Protein AF-K1QM61-F1 (afdb_monomer_lite)

Structure (mmCIF, N/CA/C/O backbone):
data_AF-K1QM61-F1
#
_entry.id   AF-K1QM61-F1
#
loop_
_atom_site.group_PDB
_atom_site.id
_atom_site.type_symbol
_atom_site.label_atom_id
_atom_site.label_alt_id
_atom_site.label_comp_id
_atom_site.label_asym_id
_atom_site.label_entity_id
_atom_site.label_seq_id
_atom_site.pdbx_PDB_ins_code
_atom_site.Cartn_x
_atom_site.Cartn_y
_atom_site.Cartn_z
_atom_site.occupancy
_atom_site.B_iso_or_equiv
_atom_site.auth_seq_id
_atom_site.auth_comp_id
_atom_site.auth_asym_id
_atom_site.auth_atom_id
_atom_site.pdbx_PDB_model_num
ATOM 1 N N . MET A 1 1 ? -2.705 -80.334 -43.485 1.00 42.41 1 MET A N 1
ATOM 2 C CA . MET A 1 1 ? -1.365 -80.751 -43.022 1.00 42.41 1 MET A CA 1
ATOM 3 C C . MET A 1 1 ? -1.307 -80.498 -41.526 1.00 42.41 1 MET A C 1
ATOM 5 O O . MET A 1 1 ? -1.331 -79.344 -41.131 1.00 42.41 1 MET A O 1
ATOM 9 N N . ALA A 1 2 ? -1.349 -81.546 -40.704 1.00 46.25 2 ALA A N 1
ATOM 10 C CA . ALA A 1 2 ? -1.178 -81.408 -39.261 1.00 46.25 2 ALA A CA 1
ATOM 11 C C . ALA A 1 2 ? 0.316 -81.196 -38.979 1.00 46.25 2 ALA A C 1
ATOM 13 O O . ALA A 1 2 ? 1.131 -82.080 -39.248 1.00 46.25 2 ALA A O 1
ATOM 14 N N . THR A 1 3 ? 0.684 -80.005 -38.517 1.00 54.38 3 THR A N 1
ATOM 15 C CA . THR A 1 3 ? 2.038 -79.685 -38.069 1.00 54.38 3 THR A CA 1
ATOM 16 C C . THR A 1 3 ? 2.344 -80.527 -36.832 1.00 54.38 3 THR A C 1
ATOM 18 O O . THR A 1 3 ? 1.782 -80.312 -35.761 1.00 54.38 3 THR A O 1
ATOM 21 N N . LYS A 1 4 ? 3.202 -81.542 -37.000 1.00 63.19 4 LYS A N 1
ATOM 22 C CA . LYS A 1 4 ? 3.727 -82.360 -35.901 1.00 63.19 4 LYS A CA 1
ATOM 23 C C . LYS A 1 4 ? 4.451 -81.439 -34.916 1.00 63.19 4 LYS A C 1
ATOM 25 O O . LYS A 1 4 ? 5.484 -80.871 -35.261 1.00 63.19 4 LYS A O 1
ATOM 30 N N . VAL A 1 5 ? 3.896 -81.290 -33.715 1.00 65.19 5 VAL A N 1
ATOM 31 C CA . VAL A 1 5 ? 4.574 -80.656 -32.577 1.00 65.19 5 VAL A CA 1
ATOM 32 C C . VAL A 1 5 ? 5.863 -81.431 -32.307 1.00 65.19 5 VAL A C 1
ATOM 34 O O . VAL A 1 5 ? 5.868 -82.664 -32.362 1.00 65.19 5 VAL A O 1
ATOM 37 N N . ALA A 1 6 ? 6.963 -80.710 -32.079 1.00 71.00 6 ALA A N 1
ATOM 38 C CA . ALA A 1 6 ? 8.257 -81.320 -31.811 1.00 71.00 6 ALA A CA 1
ATOM 39 C C . ALA A 1 6 ? 8.140 -82.254 -30.588 1.00 71.00 6 ALA A C 1
ATOM 41 O O . ALA A 1 6 ? 7.635 -81.819 -29.551 1.00 71.00 6 ALA A O 1
ATOM 42 N N . PRO A 1 7 ? 8.578 -83.522 -30.683 1.00 70.50 7 PRO A N 1
ATOM 43 C CA . PRO A 1 7 ? 8.396 -84.504 -29.612 1.00 70.50 7 PRO A CA 1
ATOM 44 C C . PRO A 1 7 ? 9.066 -84.094 -28.291 1.00 70.50 7 PRO A C 1
ATOM 46 O O . PRO A 1 7 ? 8.583 -84.484 -27.235 1.00 70.50 7 PRO A O 1
ATOM 49 N N . GLU A 1 8 ? 10.108 -83.260 -28.342 1.00 71.25 8 GLU A N 1
ATOM 50 C CA . GLU A 1 8 ? 10.761 -82.654 -27.169 1.00 71.25 8 GLU A CA 1
ATOM 51 C C . GLU A 1 8 ? 9.780 -81.801 -26.341 1.00 71.25 8 GLU A C 1
ATOM 53 O O . GLU A 1 8 ? 9.652 -81.990 -25.137 1.00 71.25 8 GLU A O 1
ATOM 58 N N . LEU A 1 9 ? 8.982 -80.951 -26.999 1.00 68.12 9 LEU A N 1
ATOM 59 C CA . LEU A 1 9 ? 7.976 -80.098 -26.349 1.00 68.12 9 LEU A CA 1
ATOM 60 C C . LEU A 1 9 ? 6.830 -80.913 -25.744 1.00 68.12 9 LEU A C 1
ATOM 62 O O . LEU A 1 9 ? 6.278 -80.544 -24.710 1.00 68.12 9 LEU A O 1
ATOM 66 N N . LEU A 1 10 ? 6.476 -82.034 -26.378 1.00 72.06 10 LEU A N 1
ATOM 67 C CA . LEU A 1 10 ? 5.482 -82.953 -25.828 1.00 72.06 10 LEU A CA 1
ATOM 68 C C . LEU A 1 10 ? 6.002 -83.637 -24.556 1.00 72.06 10 LEU A C 1
ATOM 70 O O . LEU A 1 10 ? 5.230 -83.902 -23.641 1.00 72.06 10 LEU A O 1
ATOM 74 N N . LYS A 1 11 ? 7.308 -83.908 -24.496 1.00 73.94 11 LYS A N 1
ATOM 75 C CA . LYS A 1 11 ? 7.964 -84.519 -23.340 1.00 73.94 11 LYS A CA 1
ATOM 76 C C . LYS A 1 11 ? 8.019 -83.557 -22.157 1.00 73.94 11 LYS A C 1
ATOM 78 O O . LYS A 1 11 ? 7.707 -83.973 -21.048 1.00 73.94 11 LYS A O 1
ATOM 83 N N . ASP A 1 12 ? 8.330 -82.289 -22.417 1.00 72.06 12 ASP A N 1
ATOM 84 C CA . ASP A 1 12 ? 8.391 -81.257 -21.382 1.00 72.06 12 ASP A CA 1
ATOM 85 C C . ASP A 1 12 ? 7.007 -80.954 -20.810 1.00 72.06 12 ASP A C 1
ATOM 87 O O . ASP A 1 12 ? 6.851 -80.952 -19.599 1.00 72.06 12 ASP A O 1
ATOM 91 N N . VAL A 1 13 ? 5.971 -80.800 -21.646 1.00 69.75 13 VAL A N 1
ATOM 92 C CA . VAL A 1 13 ? 4.603 -80.506 -21.171 1.00 69.75 13 VAL A CA 1
ATOM 93 C C . VAL A 1 13 ? 3.959 -81.701 -20.453 1.00 69.75 13 VAL A C 1
ATOM 95 O O . VAL A 1 13 ? 3.141 -81.507 -19.554 1.00 69.75 13 VAL A O 1
ATOM 98 N N . CYS A 1 14 ? 4.322 -82.936 -20.811 1.00 72.50 14 CYS A N 1
ATOM 99 C CA . CYS A 1 14 ? 3.823 -84.141 -20.142 1.00 72.50 14 CYS A CA 1
ATOM 100 C C . CYS A 1 14 ? 4.676 -84.594 -18.944 1.00 72.50 14 CYS A C 1
ATOM 102 O O . CYS A 1 14 ? 4.315 -85.582 -18.303 1.00 72.50 14 CYS A O 1
ATOM 104 N N . ALA A 1 15 ? 5.787 -83.918 -18.634 1.00 73.44 15 ALA A N 1
ATOM 105 C CA . ALA A 1 15 ? 6.571 -84.204 -17.438 1.00 73.44 15 ALA A CA 1
ATOM 106 C C . ALA A 1 15 ? 5.832 -83.748 -16.164 1.00 73.44 15 ALA A C 1
ATOM 108 O O . ALA A 1 15 ? 4.985 -82.853 -16.198 1.00 73.44 15 ALA A O 1
ATOM 109 N N . GLU A 1 16 ? 6.141 -84.355 -15.016 1.00 68.19 16 GLU A N 1
ATOM 110 C CA . GLU A 1 16 ? 5.648 -83.868 -13.723 1.00 68.19 16 GLU A CA 1
ATOM 111 C C . GLU A 1 16 ? 6.227 -82.477 -13.439 1.00 68.19 16 GLU A C 1
ATOM 113 O O . GLU A 1 16 ? 7.429 -82.309 -13.228 1.00 68.19 16 GLU A O 1
ATOM 118 N N . HIS A 1 17 ? 5.361 -81.464 -13.430 1.00 73.88 17 HIS A N 1
ATOM 119 C CA . HIS A 1 17 ? 5.737 -80.102 -13.076 1.00 73.88 17 HIS A CA 1
ATOM 120 C C . HIS A 1 17 ? 5.478 -79.886 -11.589 1.00 73.88 17 HIS A C 1
ATOM 122 O O . HIS A 1 17 ? 4.328 -79.826 -11.150 1.00 73.88 17 HIS A O 1
ATOM 128 N N . ASN A 1 18 ? 6.546 -79.709 -10.814 1.00 70.69 18 ASN A N 1
ATOM 129 C CA . ASN A 1 18 ? 6.451 -79.253 -9.430 1.00 70.69 18 ASN A CA 1
ATOM 130 C C . ASN A 1 18 ? 6.115 -77.755 -9.401 1.00 70.69 18 ASN A C 1
ATOM 132 O O . ASN A 1 18 ? 6.983 -76.907 -9.194 1.00 70.69 18 ASN A O 1
ATOM 136 N N . LEU A 1 19 ? 4.846 -77.423 -9.644 1.00 75.12 19 LEU A N 1
ATOM 137 C CA . LEU A 1 19 ? 4.326 -76.077 -9.425 1.00 75.12 19 LEU A CA 1
ATOM 138 C C . LEU A 1 19 ? 4.333 -75.793 -7.921 1.00 75.12 19 LEU A C 1
ATOM 140 O O . LEU A 1 19 ? 3.819 -76.580 -7.124 1.00 75.12 19 LEU A O 1
ATOM 144 N N . THR A 1 20 ? 4.925 -74.672 -7.514 1.00 65.75 20 THR A N 1
ATOM 145 C CA . THR A 1 20 ? 4.906 -74.262 -6.111 1.00 65.75 20 THR A CA 1
ATOM 146 C C . THR A 1 20 ? 3.468 -73.962 -5.698 1.00 65.75 20 THR A C 1
ATOM 148 O O . THR A 1 20 ? 2.806 -73.086 -6.252 1.00 65.75 20 THR A O 1
ATOM 151 N N . HIS A 1 21 ? 2.960 -74.714 -4.723 1.00 68.19 21 HIS A N 1
ATOM 152 C CA . HIS A 1 21 ? 1.620 -74.505 -4.192 1.00 68.19 21 HIS A CA 1
ATOM 153 C C . HIS A 1 21 ? 1.580 -73.173 -3.429 1.00 68.19 21 HIS A C 1
ATOM 155 O O . HIS A 1 21 ? 2.020 -73.086 -2.282 1.00 68.19 21 HIS A O 1
ATOM 161 N N . VAL A 1 22 ? 1.055 -72.118 -4.053 1.00 63.78 22 VAL A N 1
ATOM 162 C CA . VAL A 1 22 ? 0.832 -70.838 -3.373 1.00 63.78 22 VAL A CA 1
ATOM 163 C C . VAL A 1 22 ? -0.454 -70.954 -2.562 1.00 63.78 22 VAL A C 1
ATOM 165 O O . VAL A 1 22 ? -1.555 -70.986 -3.103 1.00 63.78 22 VAL A O 1
ATOM 168 N N . LYS A 1 23 ? -0.308 -71.057 -1.240 1.00 63.34 23 LYS A N 1
ATOM 169 C CA . LYS A 1 23 ? -1.423 -71.033 -0.291 1.00 63.34 23 LYS A CA 1
ATOM 170 C C . LYS A 1 23 ? -1.967 -69.599 -0.240 1.00 63.34 23 LYS A C 1
ATOM 172 O O . LYS A 1 23 ? -1.320 -68.717 0.316 1.00 63.34 23 LYS A O 1
ATOM 177 N N . THR A 1 24 ? -3.113 -69.342 -0.865 1.00 63.66 24 THR A N 1
ATOM 178 C CA . THR A 1 24 ? -3.807 -68.054 -0.741 1.00 63.66 24 THR A CA 1
ATOM 179 C C . THR A 1 24 ? -4.433 -67.971 0.649 1.00 63.66 24 THR A C 1
ATOM 181 O O . THR A 1 24 ? -5.383 -68.698 0.933 1.00 63.66 24 THR A O 1
ATOM 184 N N . GLU A 1 25 ? -3.896 -67.128 1.531 1.00 62.28 25 GLU A N 1
ATOM 185 C CA . GLU A 1 25 ? -4.549 -66.825 2.808 1.00 62.28 25 GLU A CA 1
ATOM 186 C C . GLU A 1 25 ? -5.564 -65.695 2.608 1.00 62.28 25 GLU A C 1
ATOM 188 O O . GLU A 1 25 ? -5.195 -64.551 2.336 1.00 62.28 25 GLU A O 1
ATOM 193 N N . GLU A 1 26 ? -6.852 -66.021 2.726 1.00 60.56 26 GLU A N 1
ATOM 194 C CA . GLU A 1 26 ? -7.930 -65.039 2.817 1.00 60.56 26 GLU A CA 1
ATOM 195 C C . GLU A 1 26 ? -7.790 -64.288 4.148 1.00 60.56 26 GLU A C 1
ATOM 197 O O . GLU A 1 26 ? -8.155 -64.785 5.213 1.00 60.56 26 GLU A O 1
ATOM 202 N N . LYS A 1 27 ? -7.213 -63.084 4.107 1.00 61.59 27 LYS A N 1
ATOM 203 C CA . LYS A 1 27 ? -7.104 -62.206 5.277 1.00 61.59 27 LYS A CA 1
ATOM 204 C C . LYS A 1 27 ? -8.411 -61.450 5.521 1.00 61.59 27 LYS A C 1
ATOM 206 O O . LYS A 1 27 ? -8.438 -60.231 5.410 1.00 61.59 27 LYS A O 1
ATOM 211 N N . ASN A 1 28 ? -9.466 -62.167 5.892 1.00 65.12 28 ASN A N 1
ATOM 212 C CA . ASN A 1 28 ? -10.598 -61.585 6.613 1.00 65.12 28 ASN A CA 1
ATOM 213 C C . ASN A 1 28 ? -10.423 -61.916 8.102 1.00 65.12 28 ASN A C 1
ATOM 215 O O . ASN A 1 28 ? -10.970 -62.918 8.569 1.00 65.12 28 ASN A O 1
ATOM 219 N N . PRO A 1 29 ? -9.596 -61.159 8.854 1.00 69.75 29 PRO A N 1
ATOM 220 C CA . PRO A 1 29 ? -9.498 -61.370 10.289 1.00 69.75 29 PRO A CA 1
ATOM 221 C C . PRO A 1 29 ? -10.884 -61.153 10.902 1.00 69.75 29 PRO A C 1
ATOM 223 O O . PRO A 1 29 ? -11.508 -60.113 10.699 1.00 69.75 29 PRO A O 1
ATOM 226 N N . LEU A 1 30 ? -11.373 -62.161 11.624 1.00 73.50 30 LEU A N 1
ATOM 227 C CA . LEU A 1 30 ? -12.570 -62.013 12.444 1.00 73.50 30 LEU A CA 1
ATOM 228 C C . LEU A 1 30 ? -12.325 -60.901 13.480 1.00 73.50 30 LEU A C 1
ATOM 230 O O . LEU A 1 30 ? -11.187 -60.779 13.950 1.00 73.50 30 LEU A O 1
ATOM 234 N N . PRO A 1 31 ? -13.356 -60.116 13.848 1.00 79.56 31 PRO A N 1
ATOM 235 C CA . PRO A 1 31 ? -13.237 -59.121 14.907 1.00 79.56 31 PRO A CA 1
ATOM 236 C C . PRO A 1 31 ? -12.629 -59.749 16.162 1.00 79.56 31 PRO A C 1
ATOM 238 O O . PRO A 1 31 ? -12.997 -60.862 16.558 1.00 79.56 31 PRO A O 1
ATOM 241 N N . SER A 1 32 ? -11.670 -59.059 16.770 1.00 83.69 32 SER A N 1
ATOM 242 C CA . SER A 1 32 ? -11.054 -59.513 18.010 1.00 83.69 32 SER A CA 1
ATOM 243 C C . SER A 1 32 ? -12.057 -59.452 19.167 1.00 83.69 32 SER A C 1
ATOM 245 O O . SER A 1 32 ? -13.085 -58.777 19.103 1.00 83.69 32 SER A O 1
ATOM 247 N N . ALA A 1 33 ? -11.755 -60.144 20.269 1.00 87.12 33 ALA A N 1
ATOM 248 C CA . ALA A 1 33 ? -12.574 -60.054 21.478 1.00 87.12 33 ALA A CA 1
ATOM 249 C C . ALA A 1 33 ? -12.669 -58.613 22.017 1.00 87.12 33 ALA A C 1
ATOM 251 O O . ALA A 1 33 ? -13.680 -58.261 22.620 1.00 87.12 33 ALA A O 1
ATOM 252 N N . GLU A 1 34 ? -11.644 -57.793 21.770 1.00 88.44 34 GLU A N 1
ATOM 253 C CA . GLU A 1 34 ? -11.621 -56.372 22.117 1.00 88.44 34 GLU A CA 1
ATOM 254 C C . GLU A 1 34 ? -12.586 -55.573 21.231 1.00 88.44 34 GLU A C 1
ATOM 256 O O . GLU A 1 34 ? -13.386 -54.799 21.747 1.00 88.44 34 GLU A O 1
ATOM 261 N N . ASP A 1 35 ? -12.588 -55.825 19.917 1.00 87.00 35 ASP A N 1
ATOM 262 C CA . ASP A 1 35 ? -13.482 -55.146 18.967 1.00 87.00 35 ASP A CA 1
ATOM 263 C C . ASP A 1 35 ? -14.956 -55.397 19.319 1.00 87.00 35 ASP A C 1
ATOM 265 O O . ASP A 1 35 ? -15.765 -54.472 19.351 1.00 87.00 35 ASP A O 1
ATOM 269 N N . VAL A 1 36 ? -15.297 -56.638 19.683 1.00 89.12 36 VAL A N 1
ATOM 270 C CA . VAL A 1 36 ? -16.659 -57.010 20.107 1.00 89.12 36 VAL A CA 1
ATOM 271 C C . VAL A 1 36 ? -17.036 -56.357 21.444 1.00 89.12 36 VAL A C 1
ATOM 273 O O . VAL A 1 36 ? -18.193 -55.990 21.659 1.00 89.12 36 VAL A O 1
ATOM 276 N N . GLN A 1 37 ? -16.084 -56.199 22.368 1.00 91.12 37 GLN A N 1
ATOM 277 C CA . GLN A 1 37 ? -16.331 -55.504 23.635 1.00 91.12 37 GLN A CA 1
ATOM 278 C C . GLN A 1 37 ? -16.530 -54.001 23.431 1.00 91.12 37 GLN A C 1
ATOM 280 O O . GLN A 1 37 ? -17.442 -53.424 24.026 1.00 91.12 37 GLN A O 1
ATOM 285 N N . GLN A 1 38 ? -15.733 -53.382 22.561 1.00 89.56 38 GLN A N 1
ATOM 286 C CA . GLN A 1 38 ? -15.892 -51.979 22.188 1.00 89.56 38 GLN A CA 1
ATOM 287 C C . GLN A 1 38 ? -17.225 -51.740 21.479 1.00 89.56 38 GLN A C 1
ATOM 289 O O . GLN A 1 38 ? -17.932 -50.795 21.828 1.00 89.56 38 GLN A O 1
ATOM 294 N N . GLU A 1 39 ? -17.616 -52.621 20.554 1.00 91.81 39 GLU A N 1
ATOM 295 C CA . GLU A 1 39 ? -18.914 -52.559 19.878 1.00 91.81 39 GLU A CA 1
ATOM 296 C C . GLU A 1 39 ? -20.066 -52.660 20.884 1.00 91.81 39 GLU A C 1
ATOM 298 O O . GLU A 1 39 ? -20.985 -51.841 20.867 1.00 91.81 39 GLU A O 1
ATOM 303 N N . ARG A 1 40 ? -19.985 -53.593 21.839 1.00 92.19 40 ARG A N 1
ATOM 304 C CA . ARG A 1 40 ? -20.965 -53.694 22.926 1.00 92.19 40 ARG A CA 1
ATOM 305 C C . ARG A 1 40 ? -21.058 -52.421 23.765 1.00 92.19 40 ARG A C 1
ATOM 307 O O . ARG A 1 40 ? -22.164 -51.973 24.050 1.00 92.19 40 ARG A O 1
ATOM 314 N N . HIS A 1 41 ? -19.924 -51.852 24.165 1.00 93.62 41 HIS A N 1
ATOM 315 C CA . HIS A 1 41 ? -19.895 -50.625 24.963 1.00 93.62 41 HIS A CA 1
ATOM 316 C C . HIS A 1 41 ? -20.438 -49.426 24.169 1.00 93.62 41 HIS A C 1
ATOM 318 O O . HIS A 1 41 ? -21.122 -48.561 24.714 1.00 93.62 41 HIS A O 1
ATOM 324 N N . HIS A 1 42 ? -20.172 -49.379 22.862 1.00 93.88 42 HIS A N 1
ATOM 325 C CA . HIS A 1 42 ? -20.727 -48.369 21.968 1.00 93.88 42 HIS A CA 1
ATOM 326 C C . HIS A 1 42 ? -22.253 -48.484 21.852 1.00 93.88 42 HIS A C 1
ATOM 328 O O . HIS A 1 42 ? -22.951 -47.479 21.981 1.00 93.88 42 HIS A O 1
ATOM 334 N N . LEU A 1 43 ? -22.775 -49.702 21.678 1.00 92.69 43 LEU A N 1
ATOM 335 C CA . LEU A 1 43 ? -24.215 -49.966 21.634 1.00 92.69 43 LEU A CA 1
ATOM 336 C C . LEU A 1 43 ? -24.906 -49.608 22.954 1.00 92.69 43 LEU A C 1
ATOM 338 O O . LEU A 1 43 ? -25.966 -48.987 22.941 1.00 92.69 43 LEU A O 1
ATOM 342 N N . GLU A 1 44 ? -24.289 -49.931 24.091 1.00 94.75 44 GLU A N 1
ATOM 343 C CA . GLU A 1 44 ? -24.788 -49.535 25.411 1.00 94.75 44 GLU A CA 1
ATOM 344 C C . GLU A 1 44 ? -24.839 -48.006 25.560 1.00 94.75 44 GLU A C 1
ATOM 346 O O . GLU A 1 44 ? -25.832 -47.452 26.033 1.00 94.75 44 GLU A O 1
ATOM 351 N N . HIS A 1 45 ? -23.803 -47.297 25.101 1.00 92.81 45 HIS A N 1
ATOM 352 C CA . HIS A 1 45 ? -23.789 -45.837 25.107 1.00 92.81 45 HIS A CA 1
ATOM 353 C C . HIS A 1 45 ? -24.908 -45.251 24.237 1.00 92.81 45 HIS A C 1
ATOM 355 O O . HIS A 1 45 ? -25.607 -44.339 24.676 1.00 92.81 45 HIS A O 1
ATOM 361 N N . LEU A 1 46 ? -25.109 -45.785 23.028 1.00 91.75 46 LEU A N 1
ATOM 362 C CA . LEU A 1 46 ? -26.190 -45.363 22.134 1.00 91.75 46 LEU A CA 1
ATOM 363 C C . LEU A 1 46 ? -27.563 -45.577 22.772 1.00 91.75 46 LEU A C 1
ATOM 365 O O . LEU A 1 46 ? -28.387 -44.666 22.749 1.00 91.75 46 LEU A O 1
ATOM 369 N N . GLN A 1 47 ? -27.783 -46.729 23.405 1.00 92.88 47 GLN A N 1
ATOM 370 C CA . GLN A 1 47 ? -29.033 -47.026 24.100 1.00 92.88 47 GLN A CA 1
ATOM 371 C C . GLN A 1 47 ? -29.276 -46.065 25.274 1.00 92.88 47 GLN A C 1
ATOM 373 O O . GLN A 1 47 ? -30.395 -45.595 25.475 1.00 92.88 47 GLN A O 1
ATOM 378 N N . ASN A 1 48 ? -28.230 -45.724 26.028 1.00 91.50 48 ASN A N 1
ATOM 379 C CA . ASN A 1 48 ? -28.319 -44.752 27.119 1.00 91.50 48 ASN A CA 1
ATOM 380 C C . ASN A 1 48 ? -28.627 -43.333 26.617 1.00 91.50 48 ASN A C 1
ATOM 382 O O . ASN A 1 48 ? -29.358 -42.597 27.280 1.00 91.50 48 ASN A O 1
ATOM 386 N N . VAL A 1 49 ? -28.101 -42.950 25.450 1.00 88.81 49 VAL A N 1
ATOM 387 C CA . VAL A 1 49 ? -28.423 -41.675 24.791 1.00 88.81 49 VAL A CA 1
ATOM 388 C C . VAL A 1 49 ? -29.854 -41.680 24.250 1.00 88.81 49 VAL A C 1
ATOM 390 O O . VAL A 1 49 ? -30.550 -40.680 24.382 1.00 88.81 49 VAL A O 1
ATOM 393 N N . GLU A 1 50 ? -30.330 -42.791 23.690 1.00 89.62 50 GLU A N 1
ATOM 394 C CA . GLU A 1 50 ? -31.710 -42.914 23.203 1.00 89.62 50 GLU A CA 1
ATOM 395 C C . GLU A 1 50 ? -32.731 -42.866 24.354 1.00 89.62 50 GLU A C 1
ATOM 397 O O . GLU A 1 50 ? -33.779 -42.231 24.240 1.00 89.62 50 GLU A O 1
ATOM 402 N N . ALA A 1 51 ? -32.394 -43.458 25.503 1.00 89.19 51 ALA A N 1
ATOM 403 C CA . ALA A 1 51 ? -33.196 -43.396 26.725 1.00 89.19 51 ALA A CA 1
ATOM 404 C C . ALA A 1 51 ? -33.030 -42.078 27.513 1.00 89.19 51 ALA A C 1
ATOM 406 O O . ALA A 1 51 ? -33.659 -41.897 28.563 1.00 89.19 51 ALA A O 1
ATOM 407 N N . PHE A 1 52 ? -32.185 -41.153 27.046 1.00 90.19 52 PHE A N 1
ATOM 408 C CA . PHE A 1 52 ? -31.873 -39.926 27.765 1.00 90.19 52 PHE A CA 1
ATOM 409 C C . PHE A 1 52 ? -33.073 -38.969 27.808 1.00 90.19 52 PHE A C 1
ATOM 411 O O . PHE A 1 52 ? -33.506 -38.408 26.800 1.00 90.19 52 PHE A O 1
ATOM 418 N N . ASN A 1 53 ? -33.582 -38.707 29.012 1.00 86.75 53 ASN A N 1
ATOM 419 C CA . ASN A 1 53 ? -34.644 -37.731 29.219 1.00 86.75 53 ASN A CA 1
ATOM 420 C C . ASN A 1 53 ? -34.068 -36.315 29.374 1.00 86.75 53 ASN A C 1
ATOM 422 O O . ASN A 1 53 ? -33.750 -35.870 30.480 1.00 86.75 53 ASN A O 1
ATOM 426 N N . ALA A 1 54 ? -34.013 -35.574 28.266 1.00 82.06 54 ALA A N 1
ATOM 427 C CA . ALA A 1 54 ? -33.573 -34.177 28.247 1.00 82.06 54 ALA A CA 1
ATOM 428 C C . ALA A 1 54 ? -34.400 -33.247 29.161 1.00 82.06 54 ALA A C 1
ATOM 430 O O . ALA A 1 54 ? -33.907 -32.198 29.569 1.00 82.06 54 ALA A O 1
ATOM 431 N N . GLY A 1 55 ? -35.627 -33.627 29.538 1.00 82.62 55 GLY A N 1
ATOM 432 C CA . GLY A 1 55 ? -36.471 -32.874 30.471 1.00 82.62 55 GLY A CA 1
ATOM 433 C C . GLY A 1 55 ? -36.004 -32.917 31.931 1.00 82.62 55 GLY A C 1
ATOM 434 O O . GLY A 1 55 ? -36.485 -32.130 32.741 1.00 82.62 55 GLY A O 1
ATOM 435 N N . GLN A 1 56 ? -35.064 -33.804 32.278 1.00 84.62 56 GLN A N 1
ATOM 436 C CA . GLN A 1 56 ? -34.426 -33.849 33.602 1.00 84.62 56 GLN A CA 1
ATOM 437 C C . GLN A 1 56 ? -33.159 -32.986 33.689 1.00 84.62 56 GLN A C 1
ATOM 439 O O . GLN A 1 56 ? -32.574 -32.855 34.769 1.00 84.62 56 GLN A O 1
ATOM 444 N N . LEU A 1 57 ? -32.726 -32.382 32.575 1.00 82.06 57 LEU A N 1
ATOM 445 C CA . LEU A 1 57 ? -31.604 -31.451 32.585 1.00 82.06 57 LEU A CA 1
ATOM 446 C C . LEU A 1 57 ? -31.968 -30.202 33.390 1.00 82.06 57 LEU A C 1
ATOM 448 O O . LEU A 1 57 ? -32.957 -29.520 33.119 1.00 82.06 57 LEU A O 1
ATOM 452 N N . GLN A 1 58 ? -31.131 -29.881 34.374 1.00 82.19 58 GLN A N 1
ATOM 453 C CA . GLN A 1 58 ? -31.279 -28.662 35.161 1.00 82.19 58 GLN A CA 1
ATOM 454 C C . GLN A 1 58 ? -31.122 -27.444 34.248 1.00 82.19 58 GLN A C 1
ATOM 456 O O . GLN A 1 58 ? -30.106 -27.286 33.566 1.00 82.19 58 GLN A O 1
ATOM 461 N N . HIS A 1 59 ? -32.119 -26.561 34.252 1.00 77.00 59 HIS A N 1
ATOM 462 C CA . HIS A 1 59 ? -32.055 -25.322 33.491 1.00 77.00 59 HIS A CA 1
ATOM 463 C C . HIS A 1 59 ? -30.983 -24.416 34.107 1.00 77.00 59 HIS A C 1
ATOM 465 O O . HIS A 1 59 ? -31.139 -23.904 35.217 1.00 77.00 59 HIS A O 1
ATOM 471 N N . THR A 1 60 ? -29.869 -24.225 33.401 1.00 74.19 60 THR A N 1
ATOM 472 C CA . THR A 1 60 ? -28.797 -23.329 33.839 1.00 74.19 60 THR A CA 1
ATOM 473 C C . THR A 1 60 ? -28.876 -22.033 33.045 1.00 74.19 60 THR A C 1
ATOM 475 O O . THR A 1 60 ? -28.754 -22.014 31.824 1.00 74.19 60 THR A O 1
ATOM 478 N N . ARG A 1 61 ? -29.104 -20.913 33.740 1.00 72.56 61 ARG A N 1
ATOM 479 C CA . ARG A 1 61 ? -29.043 -19.588 33.118 1.00 72.56 61 ARG A CA 1
ATOM 480 C C . ARG A 1 61 ? -27.577 -19.259 32.854 1.00 72.56 61 ARG A C 1
ATOM 482 O O . ARG A 1 61 ? -26.834 -18.965 33.791 1.00 72.56 61 ARG A O 1
ATOM 489 N N . THR A 1 62 ? -27.163 -19.302 31.592 1.00 67.75 62 THR A N 1
ATOM 490 C CA . THR A 1 62 ? -25.837 -18.840 31.175 1.00 67.75 62 THR A CA 1
ATOM 491 C C . THR A 1 62 ? -25.718 -17.349 31.487 1.00 67.75 62 THR A C 1
ATOM 493 O O . THR A 1 62 ? -26.411 -16.520 30.901 1.00 67.75 62 THR A O 1
ATOM 496 N N . LYS A 1 63 ? -24.873 -16.996 32.462 1.00 67.31 63 LYS A N 1
ATOM 497 C CA . LYS A 1 63 ? -24.473 -15.606 32.699 1.00 67.31 63 LYS A CA 1
ATOM 498 C C . LYS A 1 63 ? -23.335 -15.285 31.740 1.00 67.31 63 LYS A C 1
ATOM 500 O O . LYS A 1 63 ? -22.187 -15.634 32.010 1.00 67.31 63 LYS A O 1
ATOM 505 N N . GLU A 1 64 ? -23.665 -14.659 30.619 1.00 66.19 64 GLU A N 1
ATOM 506 C CA . GLU A 1 64 ? -22.671 -14.020 29.765 1.00 66.19 64 GLU A CA 1
ATOM 507 C C . GLU A 1 64 ? -21.967 -12.932 30.582 1.00 66.19 64 GLU A C 1
ATOM 509 O O . GLU A 1 64 ? -22.608 -12.081 31.204 1.00 66.19 64 GLU A O 1
ATOM 514 N N . ARG A 1 65 ? -20.637 -13.007 30.663 1.00 64.62 65 ARG A N 1
ATOM 515 C CA . ARG A 1 65 ? -19.848 -11.951 31.291 1.00 64.62 65 ARG A CA 1
ATOM 516 C C . ARG A 1 65 ? -19.815 -10.777 30.322 1.00 64.62 65 ARG A C 1
ATOM 518 O O . ARG A 1 65 ? -18.954 -10.732 29.452 1.00 64.62 65 ARG A O 1
ATOM 525 N N . VAL A 1 66 ? -20.734 -9.830 30.487 1.00 64.06 66 VAL A N 1
ATOM 526 C CA . VAL A 1 66 ? -20.590 -8.498 29.894 1.00 64.06 66 VAL A CA 1
ATOM 527 C C . VAL A 1 66 ? -19.453 -7.816 30.649 1.00 64.06 66 VAL A C 1
ATOM 529 O O . VAL A 1 66 ? -19.651 -7.231 31.712 1.00 64.06 66 VAL A O 1
ATOM 532 N N . MET A 1 67 ? -18.227 -7.998 30.165 1.00 70.06 67 MET A N 1
ATOM 533 C CA . MET A 1 67 ? -17.084 -7.240 30.658 1.00 70.06 67 MET A CA 1
ATOM 534 C C . MET A 1 67 ? -17.312 -5.793 30.231 1.00 70.06 67 MET A C 1
ATOM 536 O O . MET A 1 67 ? -17.407 -5.506 29.038 1.00 70.06 67 MET A O 1
ATOM 540 N N . LEU A 1 68 ? -17.455 -4.893 31.203 1.00 75.62 68 LEU A N 1
ATOM 541 C CA . LEU A 1 68 ? -17.456 -3.467 30.908 1.00 75.62 68 LEU A CA 1
ATOM 542 C C . LEU A 1 68 ? -16.121 -3.104 30.244 1.00 75.62 68 LEU A C 1
ATOM 544 O O . LEU A 1 68 ? -15.097 -3.691 30.613 1.00 75.62 68 LEU A O 1
ATOM 548 N N . PRO A 1 69 ? -16.121 -2.163 29.285 1.00 82.44 69 PRO A N 1
ATOM 549 C CA . PRO A 1 69 ? -14.891 -1.684 28.688 1.00 82.44 69 PRO A CA 1
ATOM 550 C C . PRO A 1 69 ? -13.883 -1.275 29.757 1.00 82.44 69 PRO A C 1
ATOM 552 O O . PRO A 1 69 ? -14.227 -0.541 30.686 1.00 82.44 69 PRO A O 1
ATOM 555 N N . ASP A 1 70 ? -12.653 -1.771 29.649 1.00 85.81 70 ASP A N 1
ATOM 556 C CA . ASP A 1 70 ? -11.595 -1.346 30.553 1.00 85.81 70 ASP A CA 1
ATOM 557 C C . ASP A 1 70 ? -11.153 0.098 30.243 1.00 85.81 70 ASP A C 1
ATOM 559 O O . ASP A 1 70 ? -11.517 0.703 29.229 1.00 85.81 70 ASP A O 1
ATOM 563 N N . SER A 1 71 ? -10.364 0.674 31.152 1.00 91.56 71 SER A N 1
ATOM 564 C CA . SER A 1 71 ? -9.865 2.049 31.017 1.00 91.56 71 SER A CA 1
ATOM 565 C C . SER A 1 71 ? -9.043 2.258 29.736 1.00 91.56 71 SER A C 1
ATOM 567 O O . SER A 1 71 ? -9.052 3.351 29.171 1.00 91.56 71 SER A O 1
ATOM 569 N N . SER A 1 72 ? -8.367 1.210 29.248 1.00 92.75 72 SER A N 1
ATOM 570 C CA . SER A 1 72 ? -7.579 1.273 28.017 1.00 92.75 72 SER A CA 1
ATOM 571 C C . SER A 1 72 ? -8.485 1.424 26.800 1.00 92.75 72 SER A C 1
ATOM 573 O O . SER A 1 72 ? -8.265 2.321 25.990 1.00 92.75 72 SER A O 1
ATOM 575 N N . MET A 1 73 ? -9.541 0.612 26.704 1.00 90.75 73 MET A N 1
ATOM 576 C CA . MET A 1 73 ? -10.497 0.681 25.596 1.00 90.75 73 MET A CA 1
ATOM 577 C C . MET A 1 73 ? -11.254 2.013 25.572 1.00 90.75 73 MET A C 1
ATOM 579 O O . MET A 1 73 ? -11.448 2.591 24.507 1.00 90.75 73 MET A O 1
ATOM 583 N N . LEU A 1 74 ? -11.632 2.553 26.735 1.00 92.00 74 LEU A N 1
ATOM 584 C CA . LEU A 1 74 ? -12.272 3.873 26.813 1.00 92.00 74 LEU A CA 1
ATOM 585 C C . LEU A 1 74 ? -11.323 5.011 26.412 1.00 92.00 74 LEU A C 1
ATOM 587 O O . LEU A 1 74 ? -11.743 5.985 25.785 1.00 92.00 74 LEU A O 1
ATOM 591 N N . LEU A 1 75 ? -10.041 4.908 26.771 1.00 93.81 75 LEU A N 1
ATOM 592 C CA . LEU A 1 75 ? -9.033 5.889 26.379 1.00 93.81 75 LEU A CA 1
ATOM 593 C C . LEU A 1 75 ? -8.775 5.853 24.870 1.00 93.81 75 LEU A C 1
ATOM 595 O O . LEU A 1 75 ? -8.670 6.910 24.244 1.00 93.81 75 LEU A O 1
ATOM 599 N N . GLU A 1 76 ? -8.694 4.657 24.292 1.00 93.81 76 GLU A N 1
ATOM 600 C CA . GLU A 1 76 ? -8.545 4.457 22.852 1.00 93.81 76 GLU A CA 1
ATOM 601 C C . GLU A 1 76 ? -9.747 5.015 22.086 1.00 93.81 76 GLU A C 1
ATOM 603 O O . GLU A 1 76 ? -9.568 5.787 21.144 1.00 93.81 76 GLU A O 1
ATOM 608 N N . GLU A 1 77 ? -10.960 4.752 22.568 1.00 93.69 77 GLU A N 1
ATOM 609 C CA . GLU A 1 77 ? -12.189 5.309 22.005 1.00 93.69 77 GLU A CA 1
ATOM 610 C C . GLU A 1 77 ? -12.195 6.846 22.052 1.00 93.69 77 GLU A C 1
ATOM 612 O O . GLU A 1 77 ? -12.433 7.515 21.045 1.00 93.69 77 GLU A O 1
ATOM 617 N N . LYS A 1 78 ? -11.804 7.439 23.186 1.00 94.56 78 LYS A N 1
ATOM 618 C CA . LYS A 1 78 ? -11.697 8.900 23.334 1.00 94.56 78 LYS A CA 1
ATOM 619 C C . LYS A 1 78 ? -10.591 9.514 22.467 1.00 94.56 78 LYS A C 1
ATOM 621 O O . LYS A 1 78 ? -10.670 10.686 22.087 1.00 94.56 78 LYS A O 1
ATOM 626 N N . ASN A 1 79 ? -9.515 8.776 22.194 1.00 95.38 79 ASN A N 1
ATOM 627 C CA . ASN A 1 79 ? -8.471 9.196 21.256 1.00 95.38 79 ASN A CA 1
ATOM 628 C C . ASN A 1 79 ? -8.993 9.154 19.814 1.00 95.38 79 ASN A C 1
ATOM 630 O O . ASN A 1 79 ? -8.760 10.096 19.056 1.00 95.38 79 ASN A O 1
ATOM 634 N N . ARG A 1 80 ? -9.733 8.097 19.458 1.00 96.19 80 ARG A N 1
ATOM 635 C CA . ARG A 1 80 ? -10.360 7.923 18.145 1.00 96.19 80 ARG A CA 1
ATOM 636 C C . ARG A 1 80 ? -11.345 9.049 17.843 1.00 96.19 80 ARG A C 1
ATOM 638 O O . ARG A 1 80 ? -11.265 9.645 16.773 1.00 96.19 80 ARG A O 1
ATOM 645 N N . GLU A 1 81 ? -12.215 9.388 18.791 1.00 95.69 81 GLU A N 1
ATOM 646 C CA . GLU A 1 81 ? -13.152 10.509 18.650 1.00 95.69 81 GLU A CA 1
ATOM 647 C C . GLU A 1 81 ? -12.431 11.847 18.473 1.00 95.69 81 GLU A C 1
ATOM 649 O O . GLU A 1 81 ? -12.754 12.600 17.559 1.00 95.69 81 GLU A O 1
ATOM 654 N N . ARG A 1 82 ? -11.394 12.125 19.278 1.00 95.38 82 ARG A N 1
ATOM 655 C CA . ARG A 1 82 ? -10.576 13.337 19.103 1.00 95.38 82 ARG A CA 1
ATOM 656 C C . ARG A 1 82 ? -9.944 13.417 17.718 1.00 95.38 82 ARG A C 1
ATOM 658 O O . ARG A 1 82 ? -9.954 14.479 17.109 1.00 95.38 82 ARG A O 1
ATOM 665 N N . HIS A 1 83 ? -9.409 12.310 17.213 1.00 95.12 83 HIS A N 1
ATOM 666 C CA . HIS A 1 83 ? -8.808 12.270 15.883 1.00 95.12 83 HIS A CA 1
ATOM 667 C C . HIS A 1 83 ? -9.841 12.539 14.778 1.00 95.12 83 HIS A C 1
ATOM 669 O O . HIS A 1 83 ? -9.578 13.320 13.866 1.00 95.12 83 HIS A O 1
ATOM 675 N N . LEU A 1 84 ? -11.029 11.934 14.879 1.00 95.75 84 LEU A N 1
ATOM 676 C CA . LEU A 1 84 ? -12.120 12.165 13.930 1.00 95.75 84 LEU A CA 1
ATOM 677 C C . LEU A 1 84 ? -12.603 13.616 13.958 1.00 95.75 84 LEU A C 1
ATOM 679 O O . LEU A 1 84 ? -12.767 14.213 12.896 1.00 95.75 84 LEU A O 1
ATOM 683 N N . ASN A 1 85 ? -12.754 14.197 15.149 1.00 94.81 85 ASN A N 1
ATOM 684 C CA . ASN A 1 85 ? -13.156 15.593 15.295 1.00 94.81 85 ASN A CA 1
ATOM 685 C C . ASN A 1 85 ? -12.114 16.533 14.683 1.00 94.81 85 ASN A C 1
ATOM 687 O O . ASN A 1 85 ? -12.475 17.376 13.866 1.00 94.81 85 ASN A O 1
ATOM 691 N N . ASN A 1 86 ? -10.825 16.313 14.961 1.00 94.00 86 ASN A N 1
ATOM 692 C CA . ASN A 1 86 ? -9.739 17.102 14.375 1.00 94.00 86 ASN A CA 1
ATOM 693 C C . ASN A 1 86 ? -9.734 17.047 12.839 1.00 94.00 86 ASN A C 1
ATOM 695 O O . ASN A 1 86 ? -9.469 18.054 12.192 1.00 94.00 86 ASN A O 1
ATOM 699 N N . ILE A 1 87 ? -10.027 15.884 12.244 1.00 92.88 87 ILE A N 1
ATOM 700 C CA . ILE A 1 87 ? -10.167 15.760 10.785 1.00 92.88 87 ILE A CA 1
ATOM 701 C C . ILE A 1 87 ? -11.413 16.500 10.290 1.00 92.88 87 ILE A C 1
ATOM 703 O O . ILE A 1 87 ? -11.364 17.138 9.242 1.00 92.88 87 ILE A O 1
ATOM 707 N N . SER A 1 88 ? -12.531 16.407 11.013 1.00 91.31 88 SER A N 1
ATOM 708 C CA . SER A 1 88 ? -13.791 17.045 10.613 1.00 91.31 88 SER A CA 1
ATOM 709 C C . SER A 1 88 ? -13.730 18.573 10.673 1.00 91.31 88 SER A C 1
ATOM 711 O O . SER A 1 88 ? -14.316 19.243 9.827 1.00 91.31 88 SER A O 1
ATOM 713 N N . GLU A 1 89 ? -12.975 19.114 11.630 1.00 93.69 89 GLU A N 1
ATOM 714 C CA . GLU A 1 89 ? -12.765 20.550 11.829 1.00 93.69 89 GLU A CA 1
ATOM 715 C C . GLU A 1 89 ? -11.586 21.085 10.999 1.00 93.69 89 GLU A C 1
ATOM 717 O O . GLU A 1 89 ? -11.316 22.285 10.999 1.00 93.69 89 GLU A O 1
ATOM 722 N N . PHE A 1 90 ? -10.883 20.216 10.264 1.00 93.50 90 PHE A N 1
ATOM 723 C CA . PHE A 1 90 ? -9.714 20.595 9.483 1.00 93.50 90 PHE A CA 1
ATOM 724 C C . PHE A 1 90 ? -10.079 21.543 8.331 1.00 93.50 90 PHE A C 1
ATOM 726 O O . PHE A 1 90 ? -10.688 21.154 7.326 1.00 93.50 90 PHE A O 1
ATOM 733 N N . LEU A 1 91 ? -9.627 22.792 8.436 1.00 91.81 91 LEU A N 1
ATOM 734 C CA . LEU A 1 91 ? -9.791 23.797 7.396 1.00 91.81 91 LEU A CA 1
ATOM 735 C C . LEU A 1 91 ? -8.727 23.615 6.310 1.00 91.81 91 LEU A C 1
ATOM 737 O O . LEU A 1 91 ? -7.600 24.092 6.415 1.00 91.81 91 LEU A O 1
ATOM 741 N N . ARG A 1 92 ? -9.111 22.976 5.196 1.00 87.38 92 ARG A N 1
ATOM 742 C CA . ARG A 1 92 ? -8.242 22.827 4.009 1.00 87.38 92 ARG A CA 1
ATOM 743 C C . ARG A 1 92 ? -7.695 24.157 3.480 1.00 87.38 92 ARG A C 1
ATOM 745 O O . ARG A 1 92 ? -6.654 24.159 2.836 1.00 87.38 92 ARG A O 1
ATOM 752 N N . THR A 1 93 ? -8.382 25.266 3.741 1.00 89.06 93 THR A N 1
ATOM 753 C CA . THR A 1 93 ? -7.963 26.622 3.360 1.00 89.06 93 THR A CA 1
ATOM 754 C C . THR A 1 93 ? -6.745 27.127 4.132 1.00 89.06 93 THR A C 1
ATOM 756 O O . THR A 1 93 ? -6.11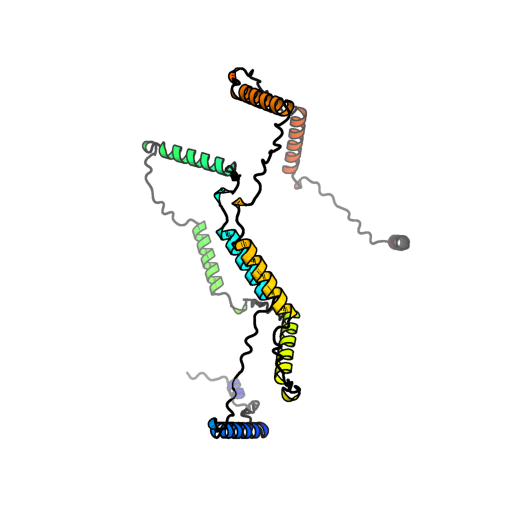2 28.076 3.686 1.00 89.06 93 THR A O 1
ATOM 759 N N . GLU A 1 94 ? -6.400 26.511 5.265 1.00 91.69 94 GLU A N 1
ATOM 760 C CA . GLU A 1 94 ? -5.205 26.843 6.054 1.00 91.69 94 GLU A CA 1
ATOM 761 C C . GLU A 1 94 ? -3.949 26.095 5.580 1.00 91.69 94 GLU A C 1
ATOM 763 O O . GLU A 1 94 ? -2.841 26.361 6.057 1.00 91.69 94 GLU A O 1
ATOM 768 N N . LEU A 1 95 ? -4.087 25.166 4.626 1.00 88.88 95 LEU A N 1
ATOM 769 C CA . LEU A 1 95 ? -2.935 24.533 3.998 1.00 88.88 95 LEU A CA 1
ATOM 770 C C . LEU A 1 95 ? -2.133 25.579 3.227 1.00 88.88 95 LEU A C 1
ATOM 772 O O . LEU A 1 95 ? -2.658 26.280 2.363 1.00 88.88 95 LEU A O 1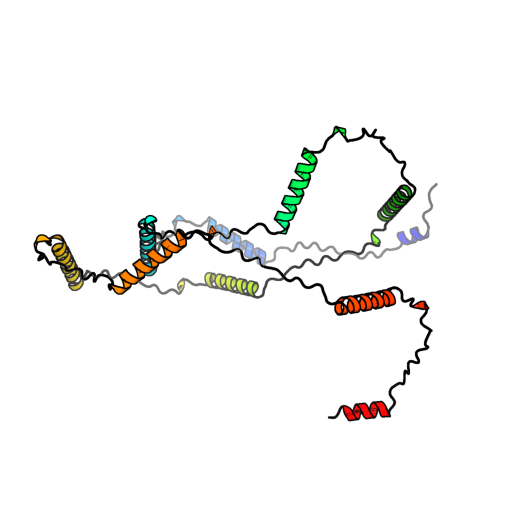
ATOM 776 N N . ARG A 1 96 ? -0.830 25.651 3.514 1.00 88.62 96 ARG A N 1
ATOM 777 C CA . ARG A 1 96 ? 0.078 26.512 2.758 1.00 88.62 96 ARG A CA 1
ATOM 778 C C . ARG A 1 96 ? 0.109 26.045 1.300 1.00 88.62 96 ARG A C 1
ATOM 780 O O . ARG A 1 96 ? 0.388 24.866 1.069 1.00 88.62 96 ARG A O 1
ATOM 787 N N . PRO A 1 97 ? -0.121 26.942 0.327 1.00 84.75 97 PRO A N 1
ATOM 788 C CA . PRO A 1 97 ? 0.124 26.633 -1.070 1.00 84.75 97 PRO A CA 1
ATOM 789 C C . PRO A 1 97 ? 1.584 26.218 -1.237 1.00 84.75 97 PRO A C 1
ATOM 791 O O . PRO A 1 97 ? 2.496 26.906 -0.778 1.00 84.75 97 PRO A O 1
ATOM 794 N N . THR A 1 98 ? 1.800 25.074 -1.868 1.00 83.50 98 THR A N 1
ATOM 795 C CA . THR A 1 98 ? 3.125 24.608 -2.263 1.00 83.50 98 THR A CA 1
ATOM 796 C C . THR A 1 98 ? 3.046 24.237 -3.730 1.00 83.50 98 THR A C 1
ATOM 798 O O . THR A 1 98 ? 2.100 23.570 -4.151 1.00 83.50 98 THR A O 1
ATOM 801 N N . GLU A 1 99 ? 3.995 24.724 -4.523 1.00 82.06 99 GLU A N 1
ATOM 802 C CA . GLU A 1 99 ? 4.108 24.312 -5.915 1.00 82.06 99 GLU A CA 1
ATOM 803 C C . GLU A 1 99 ? 4.650 22.878 -5.947 1.00 82.06 99 GLU A C 1
ATOM 805 O O . GLU A 1 99 ? 5.743 22.627 -5.424 1.00 82.06 99 GLU A O 1
ATOM 810 N N . PRO A 1 100 ? 3.901 21.911 -6.507 1.00 76.69 100 PRO A N 1
ATOM 811 C CA . PRO A 1 100 ? 4.407 20.560 -6.648 1.00 76.69 100 PRO A CA 1
ATOM 812 C C . PRO A 1 100 ? 5.591 20.576 -7.618 1.00 76.69 100 PRO A C 1
ATOM 814 O O . PRO A 1 100 ? 5.452 20.918 -8.790 1.00 76.69 100 PRO A O 1
ATOM 817 N N . LEU A 1 101 ? 6.765 20.173 -7.131 1.00 74.44 101 LEU A N 1
ATOM 818 C CA . LEU A 1 101 ? 7.914 19.852 -7.974 1.00 74.44 101 LEU A CA 1
ATOM 819 C C . LEU A 1 101 ? 7.636 18.520 -8.683 1.00 74.44 101 LEU A C 1
ATOM 821 O O . LEU A 1 101 ? 8.130 17.466 -8.276 1.00 74.44 101 LEU A O 1
ATOM 825 N N . GLU A 1 102 ? 6.821 18.551 -9.736 1.00 70.88 102 GLU A N 1
ATOM 826 C CA . GLU A 1 102 ? 6.799 17.455 -10.697 1.00 70.88 102 GLU A CA 1
ATOM 827 C C . GLU A 1 102 ? 8.170 17.391 -11.365 1.00 70.88 102 GLU A C 1
ATOM 829 O O . GLU A 1 102 ? 8.640 18.342 -11.993 1.00 70.88 102 GLU A O 1
ATOM 834 N N . LYS A 1 103 ? 8.844 16.248 -11.219 1.00 66.94 103 LYS A N 1
ATOM 835 C CA . LYS A 1 103 ? 10.007 15.948 -12.046 1.00 66.94 103 LYS A CA 1
ATOM 836 C C . LYS A 1 103 ? 9.503 15.787 -13.474 1.00 66.94 103 LYS A C 1
ATOM 838 O O . LYS A 1 103 ? 9.071 14.702 -13.852 1.00 66.94 103 LYS A O 1
ATOM 843 N N . VAL A 1 104 ? 9.568 16.858 -14.257 1.00 63.78 104 VAL A N 1
ATOM 844 C CA . VAL A 1 104 ? 9.467 16.782 -15.713 1.00 63.78 104 VAL A CA 1
ATOM 845 C C . VAL A 1 104 ? 10.699 16.014 -16.177 1.00 63.78 104 VAL A C 1
ATOM 847 O O . VAL A 1 104 ? 11.784 16.572 -16.337 1.00 63.78 104 VAL A O 1
ATOM 850 N N . VAL A 1 105 ? 10.567 14.694 -16.289 1.00 67.62 105 VAL A N 1
ATOM 851 C CA . VAL A 1 105 ? 11.590 13.872 -16.923 1.00 67.62 105 VAL A CA 1
ATOM 852 C C . VAL A 1 105 ? 11.517 14.216 -18.401 1.00 67.62 105 VAL A C 1
ATOM 854 O O . VAL A 1 105 ? 10.563 13.850 -19.084 1.00 67.62 105 VAL A O 1
ATOM 857 N N . LEU A 1 106 ? 12.490 14.998 -18.868 1.00 73.12 106 LEU A N 1
ATOM 858 C CA . LEU A 1 106 ? 12.650 15.258 -20.291 1.00 73.12 106 LEU A CA 1
ATOM 859 C C . LEU A 1 106 ? 12.811 13.908 -21.010 1.00 73.12 106 LEU A C 1
ATOM 861 O O . LEU A 1 106 ? 13.483 13.024 -20.465 1.00 73.12 106 LEU A O 1
ATOM 865 N N . PRO A 1 107 ? 12.195 13.725 -22.192 1.00 78.19 107 PRO A N 1
ATOM 866 C CA . PRO A 1 107 ? 12.394 12.513 -22.967 1.00 78.19 107 PRO A CA 1
ATOM 867 C C . PRO A 1 107 ? 13.893 12.295 -23.191 1.00 78.19 107 PRO A C 1
ATOM 869 O O . PRO A 1 107 ? 14.626 13.243 -23.480 1.00 78.19 107 PRO A O 1
ATOM 872 N N . ASP A 1 108 ? 14.351 11.055 -23.020 1.00 80.38 108 ASP A N 1
ATOM 873 C CA . ASP A 1 108 ? 15.760 10.722 -23.213 1.00 80.38 108 ASP A CA 1
ATOM 874 C C . ASP A 1 108 ? 16.170 10.972 -24.676 1.00 80.38 108 ASP A C 1
ATOM 876 O O . ASP A 1 108 ? 15.348 10.925 -25.596 1.00 80.38 108 ASP A O 1
ATOM 880 N N . ILE A 1 109 ? 17.459 11.224 -24.900 1.00 86.00 109 ILE A N 1
ATOM 881 C CA . ILE A 1 109 ? 18.048 11.553 -26.206 1.00 86.00 109 ILE A CA 1
ATOM 882 C C . ILE A 1 109 ? 17.692 10.482 -27.247 1.00 86.00 109 ILE A C 1
ATOM 884 O O . ILE A 1 109 ? 17.462 10.799 -28.414 1.00 86.00 109 ILE A O 1
ATOM 888 N N . ILE A 1 110 ? 17.594 9.223 -26.810 1.00 88.81 110 ILE A N 1
ATOM 889 C CA . ILE A 1 110 ? 17.193 8.086 -27.644 1.00 88.81 110 ILE A CA 1
ATOM 890 C C . ILE A 1 110 ? 15.756 8.260 -28.153 1.00 88.81 110 ILE A C 1
ATOM 892 O O . ILE A 1 110 ? 15.514 8.095 -29.347 1.00 88.81 110 ILE A O 1
ATOM 896 N N . THR A 1 111 ? 14.821 8.635 -27.278 1.00 87.38 111 THR A N 1
ATOM 897 C CA . THR A 1 111 ? 13.409 8.835 -27.630 1.00 87.38 111 THR A CA 1
ATOM 898 C C . THR A 1 111 ? 13.245 9.998 -28.605 1.00 87.38 111 THR A C 1
ATOM 900 O O . THR A 1 111 ? 12.548 9.863 -29.605 1.00 87.38 111 THR A O 1
ATOM 903 N N . ILE A 1 112 ? 13.952 11.110 -28.376 1.00 87.00 112 ILE A N 1
ATOM 904 C CA . ILE A 1 112 ? 13.915 12.284 -29.266 1.00 87.00 112 ILE A CA 1
ATOM 905 C C . ILE A 1 112 ? 14.492 11.944 -30.646 1.00 87.00 112 ILE A C 1
ATOM 907 O O . ILE A 1 112 ? 13.970 12.383 -31.670 1.00 87.00 112 ILE A O 1
ATOM 911 N N . ALA A 1 113 ? 15.580 11.170 -30.695 1.00 89.19 113 ALA A N 1
ATOM 912 C CA . ALA A 1 113 ? 16.172 10.740 -31.956 1.00 89.19 113 ALA A CA 1
ATOM 913 C C . ALA A 1 113 ? 15.227 9.813 -32.734 1.00 89.19 113 ALA A C 1
ATOM 915 O O . ALA A 1 113 ? 15.051 10.004 -33.935 1.00 89.19 113 ALA A O 1
ATOM 916 N N . GLN A 1 114 ? 14.585 8.856 -32.055 1.00 91.62 114 GLN A N 1
ATOM 917 C CA . GLN A 1 114 ? 13.596 7.967 -32.669 1.00 91.62 114 GLN A CA 1
ATOM 918 C C . GLN A 1 114 ? 12.399 8.743 -33.227 1.00 91.62 114 GLN A C 1
ATOM 920 O O . GLN A 1 114 ? 12.032 8.540 -34.383 1.00 91.62 114 GLN A O 1
ATOM 925 N N . GLU A 1 115 ? 11.841 9.676 -32.456 1.00 90.44 115 GLU A N 1
ATOM 926 C CA . GLU A 1 115 ? 10.705 10.494 -32.890 1.00 90.44 115 GLU A CA 1
ATOM 927 C C . GLU A 1 115 ? 11.054 11.341 -34.122 1.00 90.44 115 GLU A C 1
ATOM 929 O O . GLU A 1 115 ? 10.311 11.332 -35.102 1.00 90.44 115 GLU A O 1
ATOM 934 N N . LYS A 1 116 ? 12.241 11.965 -34.145 1.00 92.00 116 LYS A N 1
ATOM 935 C CA . LYS A 1 116 ? 12.727 12.692 -35.330 1.00 92.00 116 LYS A CA 1
ATOM 936 C C . LYS A 1 116 ? 12.870 11.795 -36.556 1.00 92.00 116 LYS A C 1
ATOM 938 O O . LYS A 1 116 ? 12.486 12.203 -37.647 1.00 92.00 116 LYS A O 1
ATOM 943 N N . THR A 1 117 ? 13.404 10.582 -36.392 1.00 92.06 117 THR A N 1
ATOM 944 C CA . THR A 1 117 ? 13.515 9.639 -37.517 1.00 92.06 117 THR A CA 1
ATOM 945 C C . THR A 1 117 ? 12.149 9.185 -38.024 1.00 92.06 117 THR A C 1
ATOM 947 O O . THR A 1 117 ? 11.965 9.018 -39.226 1.00 92.06 117 THR A O 1
ATOM 950 N N . GLU A 1 118 ? 11.171 9.007 -37.134 1.00 93.38 118 GLU A N 1
ATOM 951 C CA . GLU A 1 118 ? 9.812 8.631 -37.522 1.00 93.38 118 GLU A CA 1
ATOM 952 C C . GLU A 1 118 ? 9.104 9.775 -38.259 1.00 93.38 118 GLU A C 1
ATOM 954 O O . GLU A 1 118 ? 8.430 9.537 -39.261 1.00 93.38 118 GLU A O 1
ATOM 959 N N . GLU A 1 119 ? 9.282 11.015 -37.804 1.00 92.94 119 GLU A N 1
ATOM 960 C CA . GLU A 1 119 ? 8.728 12.209 -38.446 1.00 92.94 119 GLU A CA 1
ATOM 961 C C . GLU A 1 119 ? 9.346 12.454 -39.834 1.00 92.94 119 GLU A C 1
ATOM 963 O O . GLU A 1 119 ? 8.635 12.750 -40.798 1.00 92.94 119 GLU A O 1
ATOM 968 N N . GLU A 1 120 ? 10.655 12.238 -39.980 1.00 93.00 120 GLU A N 1
ATOM 969 C CA . GLU A 1 120 ? 11.348 12.295 -41.271 1.00 93.00 120 GLU A CA 1
ATOM 970 C C . GLU A 1 120 ? 10.850 11.204 -42.236 1.00 93.00 120 GLU A C 1
ATOM 972 O O . GLU A 1 120 ? 10.566 11.478 -43.401 1.00 93.00 120 GLU A O 1
ATOM 977 N N . LEU A 1 121 ? 10.649 9.973 -41.753 1.00 93.06 121 LEU A N 1
ATOM 978 C CA . LEU A 1 121 ? 10.079 8.893 -42.563 1.00 93.06 121 LEU A CA 1
ATOM 979 C C . LEU A 1 121 ? 8.631 9.183 -42.972 1.00 93.06 121 LEU A C 1
ATOM 981 O O . LEU A 1 121 ? 8.271 8.974 -44.130 1.00 93.06 121 LEU A O 1
ATOM 985 N N . LYS A 1 122 ? 7.797 9.675 -42.048 1.00 92.50 122 LYS A N 1
ATOM 986 C CA . LYS A 1 122 ? 6.399 10.029 -42.336 1.00 92.50 122 LYS A CA 1
ATOM 987 C C . LYS A 1 122 ? 6.308 11.146 -43.363 1.00 92.50 122 LYS A C 1
ATOM 989 O O . LYS A 1 122 ? 5.606 10.983 -44.357 1.00 92.50 122 LYS A O 1
ATOM 994 N N . SER A 1 123 ? 7.054 12.230 -43.169 1.00 89.94 123 SER A N 1
ATOM 995 C CA . SER A 1 123 ? 7.087 13.341 -44.125 1.00 89.94 123 SER A CA 1
ATOM 996 C C . SER A 1 123 ? 7.637 12.908 -45.488 1.00 89.94 123 SER A C 1
ATOM 998 O O . SER A 1 123 ? 7.079 13.287 -46.516 1.00 89.94 123 SER A O 1
ATOM 1000 N N . GLY A 1 124 ? 8.654 12.041 -45.518 1.00 90.94 124 GLY A N 1
ATOM 1001 C CA . GLY A 1 124 ? 9.169 11.449 -46.752 1.00 90.94 124 GLY A CA 1
ATOM 1002 C C . GLY A 1 124 ? 8.140 10.592 -47.497 1.00 90.94 124 GLY A C 1
ATOM 1003 O O . GLY A 1 124 ? 8.074 10.654 -48.722 1.00 90.94 124 GLY A O 1
ATOM 1004 N N . ILE A 1 125 ? 7.309 9.827 -46.780 1.00 87.94 125 ILE A N 1
ATOM 1005 C CA . ILE A 1 125 ? 6.218 9.030 -47.370 1.00 87.94 125 ILE A CA 1
ATOM 1006 C C . ILE A 1 125 ? 5.068 9.928 -47.843 1.00 87.94 125 ILE A C 1
ATOM 1008 O O . ILE A 1 125 ? 4.515 9.686 -48.912 1.00 87.94 125 ILE A O 1
ATOM 1012 N N . GLU A 1 126 ? 4.703 10.964 -47.086 1.00 88.50 126 GLU A N 1
ATOM 1013 C CA . GLU A 1 126 ? 3.644 11.908 -47.476 1.00 88.50 126 GLU A CA 1
ATOM 1014 C C . GLU A 1 126 ? 4.013 12.708 -48.728 1.00 88.50 126 GLU A C 1
ATOM 1016 O O . GLU A 1 126 ? 3.162 12.958 -49.581 1.00 88.50 126 GLU A O 1
ATOM 1021 N N . GLN A 1 127 ? 5.286 13.080 -48.859 1.00 90.31 127 GLN A N 1
ATOM 1022 C CA . GLN A 1 127 ? 5.812 13.791 -50.025 1.00 90.31 127 GLN A CA 1
ATOM 1023 C C . GLN A 1 127 ? 6.218 12.848 -51.165 1.00 90.31 127 GLN A C 1
ATOM 1025 O O . GLN A 1 127 ? 6.680 13.310 -52.211 1.00 90.31 127 GLN A O 1
ATOM 1030 N N . PHE A 1 128 ? 6.065 11.533 -50.984 1.00 88.44 128 PHE A N 1
ATOM 1031 C CA . PHE A 1 128 ? 6.460 10.556 -51.982 1.00 88.44 128 PHE A CA 1
ATOM 1032 C C . PHE A 1 128 ? 5.539 10.617 -53.203 1.00 88.44 128 PHE A C 1
ATOM 1034 O O . PHE A 1 128 ? 4.362 10.249 -53.163 1.00 88.44 128 PHE A O 1
ATOM 1041 N N . ASP A 1 129 ? 6.109 11.041 -54.325 1.00 86.00 129 ASP A N 1
ATOM 1042 C CA . ASP A 1 129 ? 5.427 11.080 -55.607 1.00 86.00 129 ASP A CA 1
ATOM 1043 C C . ASP A 1 129 ? 5.289 9.665 -56.188 1.00 86.00 129 ASP A C 1
ATOM 1045 O O . ASP A 1 129 ? 6.229 9.067 -56.723 1.00 86.00 129 ASP A O 1
ATOM 1049 N N . LYS A 1 130 ? 4.073 9.123 -56.076 1.00 80.44 130 LYS A N 1
ATOM 1050 C CA . LYS A 1 130 ? 3.719 7.786 -56.559 1.00 80.44 130 LYS A CA 1
ATOM 1051 C C . LYS A 1 130 ? 3.909 7.635 -58.072 1.00 80.44 130 LYS A C 1
ATOM 1053 O O . LYS A 1 130 ? 4.113 6.508 -58.525 1.00 80.44 130 LYS A O 1
ATOM 1058 N N . ASP A 1 131 ? 3.900 8.726 -58.835 1.00 82.00 131 ASP A N 1
ATOM 1059 C CA . ASP A 1 131 ? 4.070 8.695 -60.290 1.00 82.00 131 ASP A CA 1
ATOM 1060 C C . ASP A 1 131 ? 5.536 8.451 -60.703 1.00 82.00 131 ASP A C 1
ATOM 1062 O O . ASP A 1 131 ? 5.815 8.100 -61.852 1.00 82.00 131 ASP A O 1
ATOM 1066 N N . GLN A 1 132 ? 6.482 8.533 -59.756 1.00 81.62 132 GLN A N 1
ATOM 1067 C CA . GLN A 1 132 ? 7.880 8.127 -59.954 1.00 81.62 132 GLN A CA 1
ATOM 1068 C C . GLN A 1 132 ? 8.090 6.611 -59.823 1.00 81.62 132 GLN A C 1
ATOM 1070 O O . GLN A 1 132 ? 9.146 6.093 -60.207 1.00 81.62 132 GLN A O 1
ATOM 1075 N N . LEU A 1 133 ? 7.099 5.867 -59.311 1.00 79.62 133 LEU A N 1
ATOM 1076 C CA . LEU A 1 133 ? 7.166 4.409 -59.272 1.00 79.62 133 LEU A CA 1
ATOM 1077 C C . LEU A 1 133 ? 6.988 3.843 -60.677 1.00 79.62 133 LEU A C 1
ATOM 1079 O O . LEU A 1 133 ? 5.939 3.969 -61.308 1.00 79.62 133 LEU A O 1
ATOM 1083 N N . ARG A 1 134 ? 8.011 3.133 -61.160 1.00 80.88 134 ARG A N 1
ATOM 1084 C CA . ARG A 1 134 ? 7.890 2.372 -62.404 1.00 80.88 134 ARG A CA 1
ATOM 1085 C C . ARG A 1 134 ? 6.847 1.265 -62.207 1.00 80.88 134 ARG A C 1
ATOM 1087 O O . ARG A 1 134 ? 6.989 0.486 -61.263 1.00 80.88 134 ARG A O 1
ATOM 1094 N N . PRO A 1 135 ? 5.840 1.130 -63.089 1.00 71.44 135 PRO A N 1
ATOM 1095 C CA . PRO A 1 135 ? 4.932 -0.005 -63.044 1.00 71.44 135 PRO A CA 1
ATOM 1096 C C . PRO A 1 135 ? 5.727 -1.289 -63.302 1.00 71.44 135 PRO A C 1
ATOM 1098 O O . PRO A 1 135 ? 6.190 -1.548 -64.413 1.00 71.44 135 PRO A O 1
ATOM 1101 N N . GLN A 1 136 ? 5.913 -2.085 -62.252 1.00 67.50 136 GLN A N 1
ATOM 1102 C CA . GLN A 1 136 ? 6.559 -3.386 -62.325 1.00 67.50 136 GLN A CA 1
ATOM 1103 C C . GLN A 1 136 ? 5.482 -4.457 -62.475 1.00 67.50 136 GLN A C 1
ATOM 1105 O O . GLN A 1 136 ? 4.589 -4.587 -61.640 1.00 67.50 136 GLN A O 1
ATOM 1110 N N . LYS A 1 137 ? 5.559 -5.233 -63.556 1.00 64.75 137 LYS A N 1
ATOM 1111 C CA . LYS A 1 137 ? 4.701 -6.399 -63.756 1.00 64.75 137 LYS A CA 1
ATOM 1112 C C . LYS A 1 137 ? 5.132 -7.473 -62.753 1.00 64.75 137 LYS A C 1
ATOM 1114 O O . LYS A 1 137 ? 6.281 -7.909 -62.786 1.00 64.75 137 LYS A O 1
ATOM 1119 N N . THR A 1 138 ? 4.249 -7.863 -61.839 1.00 60.22 138 THR A N 1
ATOM 1120 C CA . THR A 1 138 ? 4.501 -8.978 -60.924 1.00 60.22 138 THR A CA 1
ATOM 1121 C C . THR A 1 138 ? 4.453 -10.282 -61.714 1.00 60.22 138 THR A C 1
ATOM 1123 O O . THR A 1 138 ? 3.390 -10.726 -62.139 1.00 60.22 138 THR A O 1
ATOM 1126 N N . GLU A 1 139 ? 5.616 -10.889 -61.946 1.00 61.16 139 GLU A N 1
ATOM 1127 C CA . GLU A 1 139 ? 5.695 -12.301 -62.312 1.00 61.16 139 GLU A CA 1
ATOM 1128 C C . GLU A 1 139 ? 5.718 -13.118 -61.020 1.00 61.16 139 GLU A C 1
ATOM 1130 O O . GLU A 1 139 ? 6.660 -13.019 -60.232 1.00 61.16 139 GLU A O 1
ATOM 1135 N N . GLU A 1 140 ? 4.673 -13.915 -60.794 1.00 58.34 140 GLU A N 1
ATOM 1136 C CA . GLU A 1 140 ? 4.679 -14.962 -59.776 1.00 58.34 140 GLU A CA 1
ATOM 1137 C C . GLU A 1 140 ? 5.729 -16.000 -60.188 1.00 58.34 140 GLU A C 1
ATOM 1139 O O . GLU A 1 140 ? 5.498 -16.883 -61.017 1.00 58.34 140 GLU A O 1
ATOM 1144 N N . LYS A 1 141 ? 6.941 -15.856 -59.650 1.00 60.31 141 LYS A N 1
ATOM 1145 C CA . LYS A 1 141 ? 7.917 -16.937 -59.652 1.00 60.31 141 LYS A CA 1
ATOM 1146 C C . LYS A 1 141 ? 7.316 -18.015 -58.753 1.00 60.31 141 LYS A C 1
ATOM 1148 O O . LYS A 1 141 ? 7.313 -17.836 -57.545 1.00 60.31 141 LYS A O 1
ATOM 1153 N N . ASN A 1 142 ? 6.821 -19.100 -59.342 1.00 62.09 142 ASN A N 1
ATOM 1154 C CA . ASN A 1 142 ? 6.757 -20.404 -58.686 1.00 62.09 142 ASN A CA 1
ATOM 1155 C C . ASN A 1 142 ? 8.086 -21.094 -59.001 1.00 62.09 142 ASN A C 1
ATOM 1157 O O . ASN A 1 142 ? 8.181 -21.765 -60.035 1.00 62.09 142 ASN A O 1
ATOM 1161 N N . PRO A 1 143 ? 9.160 -20.865 -58.219 1.00 66.25 143 PRO A N 1
ATOM 1162 C CA . PRO A 1 143 ? 10.408 -21.556 -58.458 1.00 66.25 143 PRO A CA 1
ATOM 1163 C C . PRO A 1 143 ? 10.143 -23.026 -58.144 1.00 66.25 143 PRO A C 1
ATOM 1165 O O . PRO A 1 143 ? 9.559 -23.360 -57.112 1.00 66.25 143 PRO A O 1
ATOM 1168 N N . LEU A 1 144 ? 10.537 -23.910 -59.053 1.00 73.12 144 LEU A N 1
ATOM 1169 C CA . LEU A 1 144 ? 10.639 -25.318 -58.700 1.00 73.12 144 LEU A CA 1
ATOM 1170 C C . LEU A 1 144 ? 11.630 -25.433 -57.530 1.00 73.12 144 LEU A C 1
ATOM 1172 O O . LEU A 1 144 ? 12.618 -24.692 -57.550 1.00 73.12 144 LEU A O 1
ATOM 1176 N N . PRO A 1 145 ? 11.381 -26.326 -56.552 1.00 75.75 145 PRO A N 1
ATOM 1177 C CA . PRO A 1 145 ? 12.316 -26.569 -55.461 1.00 75.75 145 PRO A CA 1
ATOM 1178 C C . PRO A 1 145 ? 13.723 -26.753 -56.020 1.00 75.75 145 PRO A C 1
ATOM 1180 O O . PRO A 1 145 ? 13.916 -27.501 -56.990 1.00 75.75 145 PRO A O 1
ATOM 1183 N N . ASP A 1 146 ? 14.686 -26.034 -55.458 1.00 80.44 146 ASP A N 1
ATOM 1184 C CA . ASP A 1 146 ? 16.062 -26.162 -55.901 1.00 80.44 146 ASP A CA 1
ATOM 1185 C C . ASP A 1 146 ? 16.698 -27.451 -55.347 1.00 80.44 146 ASP A C 1
ATOM 1187 O O . ASP A 1 146 ? 16.068 -28.275 -54.675 1.00 80.44 146 ASP A O 1
ATOM 1191 N N . LYS A 1 147 ? 17.961 -27.703 -55.700 1.00 85.62 147 LYS A N 1
ATOM 1192 C CA . LYS A 1 147 ? 18.641 -28.924 -55.247 1.00 85.62 147 LYS A CA 1
ATOM 1193 C C . LYS A 1 147 ? 18.797 -28.960 -53.726 1.00 85.62 147 LYS A C 1
ATOM 1195 O O . LYS A 1 147 ? 18.787 -30.058 -53.171 1.00 85.62 147 LYS A O 1
ATOM 1200 N N . ASP A 1 148 ? 18.925 -27.807 -53.079 1.00 86.94 148 ASP A N 1
ATOM 1201 C CA . ASP A 1 148 ? 19.117 -27.714 -51.636 1.00 86.94 148 ASP A CA 1
ATOM 1202 C C . ASP A 1 148 ? 17.788 -27.950 -50.906 1.00 86.94 148 ASP A C 1
ATOM 1204 O O . ASP A 1 148 ? 17.761 -28.697 -49.925 1.00 86.94 148 ASP A O 1
ATOM 1208 N N . ASP A 1 149 ? 16.676 -27.445 -51.447 1.00 85.69 149 ASP A N 1
ATOM 1209 C CA . ASP A 1 149 ? 15.318 -27.730 -50.973 1.00 85.69 149 ASP A CA 1
ATOM 1210 C C . ASP A 1 149 ? 15.024 -29.237 -50.991 1.00 85.69 149 ASP A C 1
ATOM 1212 O O . ASP A 1 149 ? 14.559 -29.808 -50.001 1.00 85.69 149 ASP A O 1
ATOM 1216 N N . ILE A 1 150 ? 15.363 -29.912 -52.096 1.00 86.44 150 ILE A N 1
ATOM 1217 C CA . ILE A 1 150 ? 15.152 -31.359 -52.254 1.00 86.44 150 ILE A CA 1
ATOM 1218 C C . ILE A 1 150 ? 16.028 -32.153 -51.276 1.00 86.44 150 ILE A C 1
ATOM 1220 O O . ILE A 1 150 ? 15.583 -33.152 -50.703 1.00 86.44 150 ILE A O 1
ATOM 1224 N N . VAL A 1 151 ? 17.283 -31.738 -51.076 1.00 90.56 151 VAL A N 1
ATOM 1225 C CA . VAL A 1 151 ? 18.197 -32.391 -50.126 1.00 90.56 151 VAL A CA 1
ATOM 1226 C C . VAL A 1 151 ? 17.692 -32.222 -48.695 1.00 90.56 151 VAL A C 1
ATOM 1228 O O . VAL A 1 151 ? 17.648 -33.204 -47.950 1.00 90.56 151 VAL A O 1
ATOM 1231 N N . LYS A 1 152 ? 17.253 -31.016 -48.327 1.00 90.38 152 LYS A N 1
ATOM 1232 C CA . LYS A 1 152 ? 16.705 -30.722 -47.002 1.00 90.38 152 LYS A CA 1
ATOM 1233 C C . LYS A 1 152 ? 15.428 -31.515 -46.733 1.00 90.38 152 LYS A C 1
ATOM 1235 O O . LYS A 1 152 ? 15.317 -32.142 -45.681 1.00 90.38 152 LYS A O 1
ATOM 1240 N N . GLU A 1 153 ? 14.499 -31.563 -47.688 1.00 90.00 153 GLU A N 1
ATOM 1241 C CA . GLU A 1 153 ? 13.273 -32.353 -47.543 1.00 90.00 153 GLU A CA 1
ATOM 1242 C C . GLU A 1 153 ? 13.593 -33.846 -47.380 1.00 90.00 153 GLU A C 1
ATOM 1244 O O . GLU A 1 153 ? 13.026 -34.526 -46.520 1.00 90.00 153 GLU A O 1
ATOM 1249 N N . LYS A 1 154 ? 14.550 -34.368 -48.154 1.00 91.19 154 LYS A N 1
ATOM 1250 C CA . LYS A 1 154 ? 14.972 -35.769 -48.055 1.00 91.19 154 LYS A CA 1
ATOM 1251 C C . LYS A 1 154 ? 15.603 -36.085 -46.697 1.00 91.19 154 LYS A C 1
ATOM 1253 O O . LYS A 1 154 ? 15.296 -37.131 -46.126 1.00 91.19 154 LYS A O 1
ATOM 1258 N N . GLN A 1 155 ? 16.419 -35.176 -46.164 1.00 92.19 155 GLN A N 1
ATOM 1259 C CA . GLN A 1 155 ? 16.995 -35.297 -44.826 1.00 92.19 155 GLN A CA 1
ATOM 1260 C C . GLN A 1 155 ? 15.906 -35.279 -43.743 1.00 92.19 155 GLN A C 1
ATOM 1262 O O . GLN A 1 155 ? 15.911 -36.124 -42.851 1.00 92.19 155 GLN A O 1
ATOM 1267 N N . GLU A 1 156 ? 14.923 -34.379 -43.833 1.00 90.75 156 GLU A N 1
ATOM 1268 C CA . GLU A 1 156 ? 13.794 -34.351 -42.894 1.00 90.75 156 GLU A CA 1
ATOM 1269 C C . GLU A 1 156 ? 12.949 -35.630 -42.953 1.00 90.75 156 GLU A C 1
ATOM 1271 O O . GLU A 1 156 ? 12.512 -36.139 -41.917 1.00 90.75 156 GLU A O 1
ATOM 1276 N N . GLN A 1 157 ? 12.717 -36.177 -44.150 1.00 90.50 157 GLN A N 1
ATOM 1277 C CA . GLN A 1 157 ? 12.021 -37.455 -44.301 1.00 90.50 157 GLN A CA 1
ATOM 1278 C C . GLN A 1 157 ? 12.810 -38.617 -43.687 1.00 90.50 157 GLN A C 1
ATOM 1280 O O . GLN A 1 157 ? 12.204 -39.523 -43.109 1.00 90.50 157 GLN A O 1
ATOM 1285 N N . GLU A 1 158 ? 14.137 -38.609 -43.796 1.00 91.19 158 GLU A N 1
ATOM 1286 C CA . GLU A 1 158 ? 15.006 -39.615 -43.185 1.00 91.19 158 GLU A CA 1
ATOM 1287 C C . GLU A 1 158 ? 14.967 -39.531 -41.656 1.00 91.19 158 GLU A C 1
ATOM 1289 O O . GLU A 1 158 ? 14.677 -40.535 -41.006 1.00 91.19 158 GLU A O 1
ATOM 1294 N N . VAL A 1 159 ? 15.090 -38.326 -41.090 1.00 90.31 159 VAL A N 1
ATOM 1295 C CA . VAL A 1 159 ? 14.945 -38.083 -39.644 1.00 90.31 159 VAL A CA 1
ATOM 1296 C C . VAL A 1 159 ? 13.571 -38.536 -39.143 1.00 90.31 159 VAL A C 1
ATOM 1298 O O . VAL A 1 159 ? 13.472 -39.210 -38.119 1.00 90.31 159 VAL A O 1
ATOM 1301 N N . LYS A 1 160 ? 12.488 -38.239 -39.874 1.00 90.88 160 LYS A N 1
ATOM 1302 C CA . LYS A 1 160 ? 11.135 -38.701 -39.512 1.00 90.88 160 LYS A CA 1
ATOM 1303 C C . LYS A 1 160 ? 11.034 -40.228 -39.509 1.00 90.88 160 LYS A C 1
ATOM 1305 O O . LYS A 1 160 ? 10.457 -40.793 -38.581 1.00 90.88 160 LYS A O 1
ATOM 1310 N N . LYS A 1 161 ? 11.598 -40.909 -40.513 1.00 89.44 161 LYS A N 1
ATOM 1311 C CA . LYS A 1 161 ? 11.633 -42.382 -40.563 1.00 89.44 161 LYS A CA 1
ATOM 1312 C C . LYS A 1 161 ? 12.466 -42.964 -39.425 1.00 89.44 161 LYS A C 1
ATOM 1314 O O . LYS A 1 161 ? 12.061 -43.965 -38.834 1.00 89.44 161 LYS A O 1
ATOM 1319 N N . GLU A 1 162 ? 13.588 -42.338 -39.089 1.00 89.25 162 GLU A N 1
ATOM 1320 C CA . GLU A 1 162 ? 14.440 -42.751 -37.977 1.00 89.25 162 GLU A CA 1
ATOM 1321 C C . GLU A 1 162 ? 13.718 -42.597 -36.634 1.00 89.25 162 GLU A C 1
ATOM 1323 O O . GLU A 1 162 ? 13.667 -43.552 -35.869 1.00 89.25 162 GLU A O 1
ATOM 1328 N N . ILE A 1 163 ? 13.054 -41.463 -36.382 1.00 87.12 163 ILE A N 1
ATOM 1329 C CA . ILE A 1 163 ? 12.257 -41.240 -35.163 1.00 87.12 163 ILE A CA 1
ATOM 1330 C C . ILE A 1 163 ? 11.134 -42.278 -35.034 1.00 87.12 163 ILE A C 1
ATOM 1332 O O . ILE A 1 163 ? 10.919 -42.820 -33.950 1.00 87.12 163 ILE A O 1
ATOM 1336 N N . VAL A 1 164 ? 10.423 -42.581 -36.127 1.00 86.88 164 VAL A N 1
ATOM 1337 C CA . VAL A 1 164 ? 9.323 -43.565 -36.121 1.00 86.88 164 VAL A CA 1
ATOM 1338 C C . VAL A 1 164 ? 9.836 -44.988 -35.897 1.00 86.88 164 VAL A C 1
ATOM 1340 O O . VAL A 1 164 ? 9.192 -45.772 -35.200 1.00 86.88 164 VAL A O 1
ATOM 1343 N N . SER A 1 165 ? 10.992 -45.330 -36.466 1.00 86.12 165 SER A N 1
ATOM 1344 C CA . SER A 1 165 ? 11.615 -46.649 -36.308 1.00 86.12 165 SER A CA 1
ATOM 1345 C C . SER A 1 165 ? 12.491 -46.767 -35.055 1.00 86.12 165 SER A C 1
ATOM 1347 O O . SER A 1 165 ? 12.983 -47.857 -34.750 1.00 86.12 165 SER A O 1
ATOM 1349 N N . PHE A 1 166 ? 12.665 -45.680 -34.296 1.00 85.94 166 PHE A N 1
ATOM 1350 C CA . PHE A 1 166 ? 13.544 -45.660 -33.139 1.00 85.94 166 PHE A CA 1
ATOM 1351 C C . PHE A 1 166 ? 13.000 -46.559 -32.015 1.00 85.94 166 PHE A C 1
ATOM 1353 O O . PHE A 1 166 ? 11.892 -46.348 -31.508 1.00 85.94 166 PHE A O 1
ATOM 1360 N N . PRO A 1 167 ? 13.773 -47.558 -31.553 1.00 85.06 167 PRO A N 1
ATOM 1361 C CA . PRO A 1 167 ? 13.318 -48.457 -30.508 1.00 85.06 167 PRO A CA 1
ATOM 1362 C C . PRO A 1 167 ? 13.243 -47.719 -29.168 1.00 85.06 167 PRO A C 1
ATOM 1364 O O . PRO A 1 167 ? 14.256 -47.292 -28.613 1.00 85.06 167 PRO A O 1
ATOM 1367 N N . ARG A 1 168 ? 12.037 -47.638 -28.591 1.00 80.56 168 ARG A N 1
ATOM 1368 C CA . ARG A 1 168 ? 11.791 -47.009 -27.276 1.00 80.56 168 ARG A CA 1
ATOM 1369 C C . ARG A 1 168 ? 12.633 -47.601 -26.140 1.00 80.56 168 ARG A C 1
ATOM 1371 O O . ARG A 1 168 ? 12.848 -46.924 -25.143 1.00 80.56 168 ARG A O 1
ATOM 1378 N N . SER A 1 169 ? 13.154 -48.820 -26.293 1.00 80.00 169 SER A N 1
ATOM 1379 C CA . SER A 1 169 ? 14.090 -49.440 -25.343 1.00 80.00 169 SER A CA 1
ATOM 1380 C C . SER A 1 169 ? 15.433 -48.708 -25.228 1.00 80.00 169 SER A C 1
ATOM 1382 O O . SER A 1 169 ? 16.132 -48.876 -24.232 1.00 80.00 169 SER A O 1
ATOM 1384 N N . LYS A 1 170 ? 15.798 -47.879 -26.216 1.00 83.19 170 LYS A N 1
ATOM 1385 C CA . LYS A 1 170 ? 16.997 -47.031 -26.173 1.00 83.19 170 LYS A CA 1
ATOM 1386 C C . LYS A 1 170 ? 16.762 -45.682 -25.481 1.00 83.19 170 LYS A C 1
ATOM 1388 O O . LYS A 1 170 ? 17.738 -44.996 -25.186 1.00 83.19 170 LYS A O 1
ATOM 1393 N N . LEU A 1 171 ? 15.513 -45.304 -25.184 1.00 81.31 171 LEU A N 1
ATOM 1394 C CA . LEU A 1 171 ? 15.221 -44.100 -24.400 1.00 81.31 171 LEU A CA 1
ATOM 1395 C C . LEU A 1 171 ? 15.595 -44.338 -22.931 1.00 81.31 171 LEU A C 1
ATOM 1397 O O . LEU A 1 171 ? 15.155 -45.303 -22.306 1.00 81.31 171 LEU A O 1
ATOM 1401 N N . ARG A 1 172 ? 16.415 -43.450 -22.361 1.00 81.69 172 ARG A N 1
ATOM 1402 C CA . ARG A 1 172 ? 16.677 -43.429 -20.917 1.00 81.69 172 ARG A CA 1
ATOM 1403 C C . ARG A 1 172 ? 15.443 -42.867 -20.209 1.00 81.69 172 ARG A C 1
ATOM 1405 O O . ARG A 1 172 ? 14.866 -41.884 -20.666 1.00 81.69 172 ARG A O 1
ATOM 1412 N N . ARG A 1 173 ? 15.041 -43.470 -19.087 1.00 76.44 173 ARG A N 1
ATOM 1413 C CA . ARG A 1 173 ? 14.034 -42.862 -18.207 1.00 76.44 173 ARG A CA 1
ATOM 1414 C C . ARG A 1 173 ? 14.633 -41.596 -17.596 1.00 76.44 173 ARG A C 1
ATOM 1416 O O . ARG A 1 173 ? 15.696 -41.669 -16.986 1.00 76.44 173 ARG A O 1
ATOM 1423 N N . ALA A 1 174 ? 13.965 -40.461 -17.772 1.00 69.44 174 ALA A N 1
ATOM 1424 C CA . ALA A 1 174 ? 14.289 -39.249 -17.035 1.00 69.44 174 ALA A CA 1
ATOM 1425 C C . ALA A 1 174 ? 13.789 -39.419 -15.595 1.00 69.44 174 ALA A C 1
ATOM 1427 O O . ALA A 1 174 ? 12.593 -39.627 -15.384 1.00 69.44 174 ALA A O 1
ATOM 1428 N N . ASN A 1 175 ? 14.699 -39.385 -14.620 1.00 67.81 175 ASN A N 1
ATOM 1429 C CA . ASN A 1 175 ? 14.320 -39.365 -13.213 1.00 67.81 175 ASN A CA 1
ATOM 1430 C C . ASN A 1 175 ? 13.854 -37.945 -12.878 1.00 67.81 175 ASN A C 1
ATOM 1432 O O . ASN A 1 175 ? 14.643 -37.005 -12.941 1.00 67.81 175 ASN A O 1
ATOM 1436 N N . THR A 1 176 ? 12.565 -37.780 -12.608 1.00 64.62 176 THR A N 1
ATOM 1437 C CA . THR A 1 176 ? 12.003 -36.513 -12.136 1.00 64.62 176 THR A CA 1
ATOM 1438 C C . THR A 1 176 ? 12.133 -36.505 -10.618 1.00 64.62 176 THR A C 1
ATOM 1440 O O . THR A 1 176 ? 11.425 -37.228 -9.928 1.00 64.62 176 THR A O 1
ATOM 1443 N N . GLU A 1 177 ? 13.081 -35.730 -10.091 1.00 66.88 177 GLU A N 1
ATOM 1444 C CA . GLU A 1 177 ? 13.175 -35.486 -8.652 1.00 66.88 177 GLU A CA 1
ATOM 1445 C C . GLU A 1 177 ? 12.154 -34.410 -8.272 1.00 66.88 177 GLU A C 1
ATOM 1447 O O . GLU A 1 177 ? 12.377 -33.212 -8.451 1.00 66.88 177 GLU A O 1
ATOM 1452 N N . GLU A 1 178 ? 10.996 -34.844 -7.781 1.00 64.19 178 GLU A N 1
ATOM 1453 C CA . GLU A 1 178 ? 10.019 -33.953 -7.169 1.00 64.19 178 GLU A CA 1
ATOM 1454 C C . GLU A 1 178 ? 10.579 -33.491 -5.815 1.00 64.19 178 GLU A C 1
ATOM 1456 O O . GLU A 1 178 ? 10.804 -34.294 -4.906 1.00 64.19 178 GLU A O 1
ATOM 1461 N N . LYS A 1 179 ? 10.866 -32.190 -5.677 1.00 68.88 179 LYS A N 1
ATOM 1462 C CA . LYS A 1 179 ? 11.312 -31.609 -4.404 1.00 68.88 179 LYS A CA 1
ATOM 1463 C C . LYS A 1 179 ? 10.147 -31.588 -3.413 1.00 68.88 179 LYS A C 1
ATOM 1465 O O . LYS A 1 179 ? 9.498 -30.562 -3.232 1.00 68.88 179 LYS A O 1
ATOM 1470 N N . ILE A 1 180 ? 9.913 -32.708 -2.738 1.00 66.62 180 ILE A N 1
ATOM 1471 C CA . ILE A 1 180 ? 9.065 -32.756 -1.547 1.00 66.62 180 ILE A CA 1
ATOM 1472 C C . ILE A 1 180 ? 9.875 -32.138 -0.405 1.00 66.62 180 ILE A C 1
ATOM 1474 O O . ILE A 1 180 ? 10.727 -32.782 0.207 1.00 66.62 180 ILE A O 1
ATOM 1478 N N . SER A 1 181 ? 9.668 -30.849 -0.146 1.00 73.69 181 SER A N 1
ATOM 1479 C CA . SER A 1 181 ? 10.241 -30.187 1.024 1.00 73.69 181 SER A CA 1
ATOM 1480 C C . SER A 1 181 ? 9.603 -30.753 2.291 1.00 73.69 181 SER A C 1
ATOM 1482 O O . SER A 1 181 ? 8.395 -30.627 2.492 1.00 73.69 181 SER A O 1
ATOM 1484 N N . LEU A 1 182 ? 10.421 -31.372 3.143 1.00 79.12 182 LEU A N 1
ATOM 1485 C CA . LEU A 1 182 ? 10.009 -31.798 4.478 1.00 79.12 182 LEU A CA 1
ATOM 1486 C C . LEU A 1 182 ? 9.559 -30.581 5.307 1.00 79.12 182 LEU A C 1
ATOM 1488 O O . LEU A 1 182 ? 10.104 -29.486 5.120 1.00 79.12 182 LEU A O 1
ATOM 1492 N N . PRO A 1 183 ? 8.593 -30.749 6.228 1.00 82.00 183 PRO A N 1
ATOM 1493 C CA . PRO A 1 183 ? 8.185 -29.674 7.123 1.00 82.00 183 PRO A CA 1
ATOM 1494 C C . PRO A 1 183 ? 9.387 -29.151 7.917 1.00 82.00 183 PRO A C 1
ATOM 1496 O O . PRO A 1 183 ? 10.264 -29.913 8.335 1.00 82.00 183 PRO A O 1
ATOM 1499 N N . SER A 1 184 ? 9.435 -27.834 8.119 1.00 86.50 184 SER A N 1
ATOM 1500 C CA . SER A 1 184 ? 10.511 -27.202 8.881 1.00 86.50 184 SER A CA 1
ATOM 1501 C C . SER A 1 184 ? 10.474 -27.642 10.349 1.00 86.50 184 SER A C 1
ATOM 1503 O O . SER A 1 184 ? 9.426 -27.996 10.893 1.00 86.50 184 SER A O 1
ATOM 1505 N N . SER A 1 185 ? 11.623 -27.572 11.029 1.00 90.62 185 SER A N 1
ATOM 1506 C CA . SER A 1 185 ? 11.701 -27.806 12.481 1.00 90.62 185 SER A CA 1
ATOM 1507 C C . SER A 1 185 ? 10.720 -26.913 13.255 1.00 90.62 185 SER A C 1
ATOM 1509 O O . SER A 1 185 ? 10.119 -27.347 14.235 1.00 90.62 185 SER A O 1
ATOM 1511 N N . GLU A 1 186 ? 10.498 -25.690 12.773 1.00 91.44 186 GLU A N 1
ATOM 1512 C CA . GLU A 1 186 ? 9.551 -24.741 13.355 1.00 91.44 186 GLU A CA 1
ATOM 1513 C C . GLU A 1 186 ? 8.092 -25.195 13.207 1.00 91.44 186 GLU A C 1
ATOM 1515 O O . GLU A 1 186 ? 7.351 -25.174 14.190 1.00 91.44 186 GLU A O 1
ATOM 1520 N N . ALA A 1 187 ? 7.703 -25.703 12.031 1.00 89.75 187 ALA A N 1
ATOM 1521 C CA . ALA A 1 187 ? 6.366 -26.253 11.803 1.00 89.75 187 ALA A CA 1
ATOM 1522 C C . ALA A 1 187 ? 6.083 -27.447 12.732 1.00 89.75 187 ALA A C 1
ATOM 1524 O O . ALA A 1 187 ? 5.041 -27.501 13.384 1.00 89.75 187 ALA A O 1
ATOM 1525 N N . ILE A 1 188 ? 7.058 -28.350 12.887 1.00 91.25 188 ILE A N 1
ATOM 1526 C CA . ILE A 1 188 ? 6.952 -29.509 13.789 1.00 91.25 188 ILE A CA 1
ATOM 1527 C C . ILE A 1 188 ? 6.823 -29.059 15.254 1.00 91.25 188 ILE A C 1
ATOM 1529 O O . ILE A 1 188 ? 6.070 -29.642 16.036 1.00 91.25 188 ILE A O 1
ATOM 1533 N N . GLN A 1 189 ? 7.560 -28.024 15.663 1.00 92.69 189 GLN A N 1
ATOM 1534 C CA . GLN A 1 189 ? 7.477 -27.488 17.024 1.00 92.69 189 GLN A CA 1
ATOM 1535 C C . GLN A 1 189 ? 6.145 -26.785 17.293 1.00 92.69 189 GLN A C 1
ATOM 1537 O O . GLN A 1 189 ? 5.607 -26.893 18.396 1.00 92.69 189 GLN A O 1
ATOM 1542 N N . GLN A 1 190 ? 5.603 -26.064 16.311 1.00 91.50 190 GLN A N 1
ATOM 1543 C CA . GLN A 1 190 ? 4.288 -25.443 16.419 1.00 91.50 190 GLN A CA 1
ATOM 1544 C C . GLN A 1 190 ? 3.189 -26.496 16.577 1.00 91.50 190 GLN A C 1
ATOM 1546 O O . GLN A 1 190 ? 2.398 -26.396 17.514 1.00 91.50 190 GLN A O 1
ATOM 1551 N N . GLU A 1 191 ? 3.201 -27.540 15.748 1.00 92.69 191 GLU A N 1
ATOM 1552 C CA . GLU A 1 191 ? 2.233 -28.635 15.835 1.00 92.69 191 GLU A CA 1
ATOM 1553 C C . GLU A 1 191 ? 2.304 -29.346 17.196 1.00 92.69 191 GLU A C 1
ATOM 1555 O O . GLU A 1 191 ? 1.285 -29.534 17.861 1.00 92.69 191 GLU A O 1
ATOM 1560 N N . LYS A 1 192 ? 3.513 -29.643 17.696 1.00 93.06 192 LYS A N 1
ATOM 1561 C CA . LYS A 1 192 ? 3.697 -30.220 19.041 1.00 93.06 192 LYS A CA 1
ATOM 1562 C C . LYS A 1 192 ? 3.127 -29.337 20.152 1.00 93.06 192 LYS A C 1
ATOM 1564 O O . LYS A 1 192 ? 2.525 -29.856 21.093 1.00 93.06 192 LYS A O 1
ATOM 1569 N N . ARG A 1 193 ? 3.316 -28.014 20.067 1.00 92.19 193 ARG A N 1
ATOM 1570 C CA . ARG A 1 193 ? 2.753 -27.069 21.045 1.00 92.19 193 ARG A CA 1
ATOM 1571 C C . ARG A 1 193 ? 1.231 -27.097 21.021 1.00 92.19 193 ARG A C 1
ATOM 1573 O O . ARG A 1 193 ? 0.618 -27.163 22.083 1.00 92.19 193 ARG A O 1
ATOM 1580 N N . GLU A 1 194 ? 0.630 -27.086 19.839 1.00 91.69 194 GLU A N 1
ATOM 1581 C CA . GLU A 1 194 ? -0.824 -27.082 19.694 1.00 91.69 194 GLU A CA 1
ATOM 1582 C C . GLU A 1 194 ? -1.458 -28.382 20.204 1.00 91.69 194 GLU A C 1
ATOM 1584 O O . GLU A 1 194 ? -2.426 -28.340 20.965 1.00 91.69 194 GLU A O 1
ATOM 1589 N N . VAL A 1 195 ? -0.865 -29.534 19.878 1.00 93.06 195 VAL A N 1
ATOM 1590 C CA . VAL A 1 195 ? -1.298 -30.839 20.403 1.00 93.06 195 VAL A CA 1
ATOM 1591 C C . VAL A 1 195 ? -1.233 -30.865 21.932 1.00 93.06 195 VAL A C 1
ATOM 1593 O O . VAL A 1 195 ? -2.170 -31.331 22.580 1.00 93.06 195 VAL A O 1
ATOM 1596 N N . ASN A 1 196 ? -0.171 -30.314 22.527 1.00 92.00 196 ASN A N 1
ATOM 1597 C CA . ASN A 1 196 ? -0.032 -30.260 23.981 1.00 92.00 196 ASN A CA 1
ATOM 1598 C C . ASN A 1 196 ? -1.087 -29.357 24.646 1.00 92.00 196 ASN A C 1
ATOM 1600 O O . ASN A 1 196 ? -1.635 -29.715 25.685 1.00 92.00 196 ASN A O 1
ATOM 1604 N N . ILE A 1 197 ? -1.409 -28.211 24.036 1.00 90.12 197 ILE A N 1
ATOM 1605 C CA . ILE A 1 197 ? -2.473 -27.314 24.517 1.00 90.12 197 ILE A CA 1
ATOM 1606 C C . ILE A 1 197 ? -3.839 -28.003 24.433 1.00 90.12 197 ILE A C 1
ATOM 1608 O O . ILE A 1 197 ? -4.623 -27.941 25.375 1.00 90.12 197 ILE A O 1
ATOM 1612 N N . ARG A 1 198 ? -4.132 -28.693 23.325 1.00 88.56 198 ARG A N 1
ATOM 1613 C CA . ARG A 1 198 ? -5.393 -29.436 23.179 1.00 88.56 198 ARG A CA 1
ATOM 1614 C C . ARG A 1 198 ? -5.526 -30.512 24.255 1.00 88.56 198 ARG A C 1
ATOM 1616 O O . ARG A 1 198 ? -6.580 -30.614 24.874 1.00 88.56 198 ARG A O 1
ATOM 1623 N N . LYS A 1 199 ? -4.443 -31.248 24.523 1.00 89.00 199 LYS A N 1
ATOM 1624 C CA . LYS A 1 199 ? -4.401 -32.275 25.568 1.00 89.00 199 LYS A CA 1
ATOM 1625 C C . LYS A 1 199 ? -4.611 -31.692 26.972 1.00 89.00 199 LYS A C 1
ATOM 1627 O O . LYS A 1 199 ? -5.420 -32.215 27.735 1.00 89.00 199 LYS A O 1
ATOM 1632 N N . SER A 1 200 ? -3.949 -30.583 27.303 1.00 84.12 200 SER A N 1
ATOM 1633 C CA . SER A 1 200 ? -4.100 -29.953 28.621 1.00 84.12 200 SER A CA 1
ATOM 1634 C C . SER A 1 200 ? -5.499 -29.378 28.848 1.00 84.12 200 SER A C 1
ATOM 1636 O O . SER A 1 200 ? -6.002 -29.427 29.966 1.00 84.12 200 SER A O 1
ATOM 1638 N N . LEU A 1 201 ? -6.161 -28.886 27.796 1.00 81.50 201 LEU A N 1
ATOM 1639 C CA . LEU A 1 201 ? -7.553 -28.438 27.862 1.00 81.50 201 LEU A CA 1
ATOM 1640 C C . LEU A 1 201 ? -8.533 -29.600 28.062 1.00 81.50 201 LEU A C 1
ATOM 1642 O O . LEU A 1 201 ? -9.515 -29.436 28.783 1.00 81.50 201 LEU A O 1
ATOM 1646 N N . THR A 1 202 ? -8.278 -30.764 27.456 1.00 79.06 202 THR A N 1
ATOM 1647 C CA . THR A 1 202 ? -9.118 -31.960 27.645 1.00 79.06 202 THR A CA 1
ATOM 1648 C C . THR A 1 202 ? -8.928 -32.604 29.017 1.00 79.06 202 THR A C 1
ATOM 1650 O O . THR A 1 202 ? -9.889 -33.112 29.583 1.00 79.06 202 THR A O 1
ATOM 1653 N N . GLU A 1 203 ? -7.717 -32.551 29.575 1.00 81.50 203 GLU A N 1
ATOM 1654 C CA . GLU A 1 203 ? -7.385 -33.106 30.898 1.00 81.50 203 GLU A CA 1
ATOM 1655 C C . GLU A 1 203 ? -7.668 -32.120 32.049 1.00 81.50 203 GLU A C 1
ATOM 1657 O O . GLU A 1 203 ? -7.461 -32.439 33.220 1.00 81.50 203 GLU A O 1
ATOM 1662 N N . PHE A 1 204 ? -8.151 -30.909 31.748 1.00 79.06 204 PHE A N 1
ATOM 1663 C CA . PHE A 1 204 ? -8.446 -29.900 32.760 1.00 79.06 204 PHE A CA 1
ATOM 1664 C C . PHE A 1 204 ? -9.688 -30.268 33.590 1.00 79.06 204 PHE A C 1
ATOM 1666 O O . PHE A 1 204 ? -10.837 -30.040 33.199 1.00 79.06 204 PHE A O 1
ATOM 1673 N N . GLU A 1 205 ? -9.459 -30.779 34.799 1.00 78.19 205 GLU A N 1
ATOM 1674 C CA . GLU A 1 205 ? -10.511 -31.072 35.771 1.00 78.19 205 GLU A CA 1
ATOM 1675 C C . GLU A 1 205 ? -11.083 -29.790 36.403 1.00 78.19 205 GLU A C 1
ATOM 1677 O O . GLU A 1 205 ? -10.599 -29.284 37.422 1.00 78.19 205 GLU A O 1
ATOM 1682 N N . LYS A 1 206 ? -12.198 -29.295 35.847 1.00 69.88 206 LYS A N 1
ATOM 1683 C CA . LYS A 1 206 ? -12.987 -28.179 36.414 1.00 69.88 206 LYS A CA 1
ATOM 1684 C C . LYS A 1 206 ? -13.417 -28.388 37.877 1.00 69.88 206 LYS A C 1
ATOM 1686 O O . LYS A 1 206 ? -13.750 -27.408 38.538 1.00 69.88 206 LYS A O 1
ATOM 1691 N N . GLY A 1 207 ? -13.412 -29.624 38.381 1.00 70.00 207 GLY A N 1
ATOM 1692 C CA . GLY A 1 207 ? -13.760 -29.960 39.767 1.00 70.00 207 GLY A CA 1
ATOM 1693 C C . GLY A 1 207 ? -12.765 -29.453 40.819 1.00 70.00 207 GLY A C 1
ATOM 1694 O O . GLY A 1 207 ? -13.145 -29.284 41.973 1.00 70.00 207 GLY A O 1
ATOM 1695 N N . ASN A 1 208 ? -11.525 -29.135 40.427 1.00 72.56 208 ASN A N 1
ATOM 1696 C CA . ASN A 1 208 ? -10.493 -28.621 41.339 1.00 72.56 208 ASN A CA 1
ATOM 1697 C C . ASN A 1 208 ? -10.575 -27.097 41.564 1.00 72.56 208 ASN A C 1
ATOM 1699 O O . ASN A 1 208 ? -9.798 -26.526 42.334 1.00 72.56 208 ASN A O 1
ATOM 1703 N N . LEU A 1 209 ? -11.517 -26.409 40.907 1.00 75.56 209 LEU A N 1
ATOM 1704 C CA . LEU A 1 209 ? -11.742 -24.979 41.105 1.00 75.56 209 LEU A CA 1
ATOM 1705 C C . LEU A 1 209 ? -12.503 -24.740 42.415 1.00 75.56 209 LEU A C 1
ATOM 1707 O O . LEU A 1 209 ? -13.650 -25.154 42.579 1.00 75.56 209 LEU A O 1
ATOM 1711 N N . LYS A 1 210 ? -11.880 -24.018 43.353 1.00 78.75 210 LYS A N 1
ATOM 1712 C CA . LYS A 1 210 ? -12.544 -23.586 44.590 1.00 78.75 210 LYS A CA 1
ATOM 1713 C C . LYS A 1 210 ? -13.735 -22.685 44.252 1.00 78.75 210 LYS A C 1
ATOM 1715 O O . LYS A 1 210 ? -13.584 -21.696 43.535 1.00 78.75 210 LYS A O 1
ATOM 1720 N N . HIS A 1 211 ? -14.904 -22.985 44.815 1.00 67.62 211 HIS A N 1
ATOM 1721 C CA . HIS A 1 211 ? -16.065 -22.100 44.740 1.00 67.62 211 HIS A CA 1
ATOM 1722 C C . HIS A 1 211 ? -15.749 -20.771 45.446 1.00 67.62 211 HIS A C 1
ATOM 1724 O O . HIS A 1 211 ? -15.599 -20.728 46.666 1.00 67.62 211 HIS A O 1
ATOM 1730 N N . VAL A 1 212 ? -15.659 -19.680 44.684 1.00 71.12 212 VAL A N 1
ATOM 1731 C CA . VAL A 1 212 ? -15.555 -18.319 45.226 1.00 71.12 212 VAL A CA 1
ATOM 1732 C C . VAL A 1 212 ? -16.953 -17.711 45.258 1.00 71.12 212 VAL A C 1
ATOM 1734 O O . VAL A 1 212 ? -17.607 -17.577 44.224 1.00 71.12 212 VAL A O 1
ATOM 1737 N N . LYS A 1 213 ? -17.424 -17.354 46.454 1.00 61.94 213 LYS A N 1
ATOM 1738 C CA . LYS A 1 213 ? -18.667 -16.604 46.652 1.00 61.94 213 LYS A CA 1
ATOM 1739 C C . LYS A 1 213 ? -18.324 -15.117 46.539 1.00 61.94 213 LYS A C 1
ATOM 1741 O O . LYS A 1 213 ? -17.660 -14.574 47.415 1.00 61.94 213 LYS A O 1
ATOM 1746 N N . THR A 1 214 ? -18.698 -14.479 45.436 1.00 58.16 214 THR A N 1
ATOM 1747 C CA . THR A 1 214 ? -18.467 -13.043 45.227 1.00 58.16 214 THR A CA 1
ATOM 1748 C C . THR A 1 214 ? -19.536 -12.234 45.962 1.00 58.16 214 THR A C 1
ATOM 1750 O O . THR A 1 214 ? -20.709 -12.317 45.598 1.00 58.16 214 THR A O 1
ATOM 1753 N N . GLU A 1 215 ? -19.145 -11.469 46.985 1.00 57.50 215 GLU A N 1
ATOM 1754 C CA . GLU A 1 215 ? -19.980 -10.414 47.574 1.00 57.50 215 GLU A CA 1
ATOM 1755 C C . GLU A 1 215 ? -19.730 -9.093 46.836 1.00 57.50 215 GLU A C 1
ATOM 1757 O O . GLU A 1 215 ? -18.619 -8.566 46.849 1.00 57.50 215 GLU A O 1
ATOM 1762 N N . GLU A 1 216 ? -20.762 -8.556 46.186 1.00 57.62 216 GLU A N 1
ATOM 1763 C CA . GLU A 1 216 ? -20.735 -7.231 45.563 1.00 57.62 216 GLU A CA 1
ATOM 1764 C C . GLU A 1 216 ? -20.970 -6.168 46.643 1.00 57.62 216 GLU A C 1
ATOM 1766 O O . GLU A 1 216 ? -22.051 -6.075 47.229 1.00 57.62 216 GLU A O 1
ATOM 1771 N N . LYS A 1 217 ? -19.942 -5.373 46.949 1.00 65.19 217 LYS A N 1
ATOM 1772 C CA . LYS A 1 217 ? -20.085 -4.183 47.790 1.00 65.19 217 LYS A CA 1
ATOM 1773 C C . LYS A 1 217 ? -20.490 -3.026 46.876 1.00 65.19 217 LYS A C 1
ATOM 1775 O O . LYS A 1 217 ? -19.655 -2.547 46.120 1.00 65.19 217 LYS A O 1
ATOM 1780 N N . ASN A 1 218 ? -21.733 -2.562 46.994 1.00 65.19 218 ASN A N 1
ATOM 1781 C CA . ASN A 1 218 ? -22.172 -1.255 46.493 1.00 65.19 218 ASN A CA 1
ATOM 1782 C C . ASN A 1 218 ? -22.184 -0.259 47.664 1.00 65.19 218 ASN A C 1
ATOM 1784 O O . ASN A 1 218 ? -23.241 -0.039 48.262 1.00 65.19 218 ASN A O 1
ATOM 1788 N N . PRO A 1 219 ? -21.022 0.277 48.086 1.00 67.62 219 PRO A N 1
ATOM 1789 C CA . PRO A 1 219 ? -20.997 1.308 49.111 1.00 67.62 219 PRO A CA 1
ATOM 1790 C C . PRO A 1 219 ? -21.701 2.559 48.578 1.00 67.62 219 PRO A C 1
ATOM 1792 O O . PRO A 1 219 ? -21.481 2.978 47.442 1.00 67.62 219 PRO A O 1
ATOM 1795 N N . LEU A 1 220 ? -22.563 3.149 49.406 1.00 76.50 220 LEU A N 1
ATOM 1796 C CA . LEU A 1 220 ? -23.143 4.457 49.114 1.00 76.50 220 LEU A CA 1
ATOM 1797 C C . LEU A 1 220 ? -22.021 5.506 49.013 1.00 76.50 220 LEU A C 1
ATOM 1799 O O . LEU A 1 220 ? -21.020 5.372 49.726 1.00 76.50 220 LEU A O 1
ATOM 1803 N N . PRO A 1 221 ? -22.181 6.547 48.173 1.00 77.00 221 PRO A N 1
ATOM 1804 C CA . PRO A 1 221 ? -21.226 7.646 48.110 1.00 77.00 221 PRO A CA 1
ATOM 1805 C C . PRO A 1 221 ? -21.018 8.243 49.501 1.00 77.00 221 PRO A C 1
ATOM 1807 O O . PRO A 1 221 ? -21.983 8.513 50.221 1.00 77.00 221 PRO A O 1
ATOM 1810 N N . ASP A 1 222 ? -19.762 8.435 49.889 1.00 81.12 222 ASP A N 1
ATOM 1811 C CA . ASP A 1 222 ? -19.442 9.050 51.170 1.00 81.12 222 ASP A CA 1
ATOM 1812 C C . ASP A 1 222 ? -19.670 10.574 51.139 1.00 81.12 222 ASP A C 1
ATOM 1814 O O . ASP A 1 222 ? -19.880 11.204 50.096 1.00 81.12 222 ASP A O 1
ATOM 1818 N N . ALA A 1 223 ? -19.638 11.195 52.320 1.00 87.25 223 ALA A N 1
ATOM 1819 C CA . ALA A 1 223 ? -19.857 12.633 52.459 1.00 87.25 223 ALA A CA 1
ATOM 1820 C C . ALA A 1 223 ? -18.825 13.477 51.687 1.00 87.25 223 ALA A C 1
ATOM 1822 O O . ALA A 1 223 ? -19.125 14.614 51.313 1.00 87.25 223 ALA A O 1
ATOM 1823 N N . THR A 1 224 ? -17.628 12.937 51.428 1.00 87.38 224 THR A N 1
ATOM 1824 C CA . THR A 1 224 ? -16.595 13.620 50.645 1.00 87.38 224 THR A CA 1
ATOM 1825 C C . THR A 1 224 ? -16.949 13.683 49.167 1.00 87.38 224 THR A C 1
ATOM 1827 O O . THR A 1 224 ? -16.882 14.769 48.591 1.00 87.38 224 THR A O 1
ATOM 1830 N N . VAL A 1 225 ? -17.406 12.577 48.574 1.00 86.12 225 VAL A N 1
ATOM 1831 C CA . VAL A 1 225 ? -17.847 12.528 47.171 1.00 86.12 225 VAL A CA 1
ATOM 1832 C C . VAL A 1 225 ? -19.035 13.467 46.952 1.00 86.12 225 VAL A C 1
ATOM 1834 O O . VAL A 1 225 ? -19.008 14.298 46.046 1.00 86.12 225 VAL A O 1
ATOM 1837 N N . ILE A 1 226 ? -20.025 13.429 47.849 1.00 87.06 226 ILE A N 1
ATOM 1838 C CA . ILE A 1 226 ? -21.197 14.318 47.787 1.00 87.06 226 ILE A CA 1
ATOM 1839 C C . ILE A 1 226 ? -20.785 15.793 47.941 1.00 87.06 226 ILE A C 1
ATOM 1841 O O . ILE A 1 226 ? -21.349 16.682 47.301 1.00 87.06 226 ILE A O 1
ATOM 1845 N N . GLY A 1 227 ? -19.806 16.080 48.803 1.00 89.62 227 GLY A N 1
ATOM 1846 C CA . GLY A 1 227 ? -19.289 17.432 49.008 1.00 89.62 227 GLY A CA 1
ATOM 1847 C C . GLY A 1 227 ? -18.564 17.992 47.783 1.00 89.62 227 GLY A C 1
ATOM 1848 O O . GLY A 1 227 ? -18.739 19.167 47.459 1.00 89.62 227 GLY A O 1
ATOM 1849 N N . LEU A 1 228 ? -17.778 17.163 47.091 1.00 88.88 228 LEU A N 1
ATOM 1850 C CA . LEU A 1 228 ? -17.099 17.548 45.851 1.00 88.88 228 LEU A CA 1
ATOM 1851 C C . LEU A 1 228 ? -18.103 17.826 44.729 1.00 88.88 228 LEU A C 1
ATOM 1853 O O . LEU A 1 228 ? -18.020 18.877 44.098 1.00 88.88 228 LEU A O 1
ATOM 1857 N N . GLU A 1 229 ? -19.100 16.956 44.557 1.00 90.38 229 GLU A N 1
ATOM 1858 C CA . GLU A 1 229 ? -20.147 17.132 43.545 1.00 90.38 229 GLU A CA 1
ATOM 1859 C C . GLU A 1 229 ? -20.950 18.427 43.769 1.00 90.38 229 GLU A C 1
ATOM 1861 O O . GLU A 1 229 ? -21.232 19.173 42.828 1.00 90.38 229 GLU A O 1
ATOM 1866 N N . LYS A 1 230 ? -21.261 18.761 45.030 1.00 91.38 230 LYS A N 1
ATOM 1867 C CA . LYS A 1 230 ? -21.917 20.034 45.376 1.00 91.38 230 LYS A CA 1
ATOM 1868 C C . LYS A 1 230 ? -21.062 21.251 45.021 1.00 91.38 230 LYS A C 1
ATOM 1870 O O . LYS A 1 230 ? -21.595 22.195 44.443 1.00 91.38 230 LYS A O 1
ATOM 1875 N N . LYS A 1 231 ? -19.762 21.224 45.335 1.00 91.50 231 LYS A N 1
ATOM 1876 C CA . LYS A 1 231 ? -18.834 22.321 45.006 1.00 91.50 231 LYS A CA 1
ATOM 1877 C C . LYS A 1 231 ? -18.692 22.513 43.501 1.00 91.50 231 LYS A C 1
ATOM 1879 O O . LYS A 1 231 ? -18.700 23.643 43.028 1.00 91.50 231 LYS A O 1
ATOM 1884 N N . GLU A 1 232 ? -18.589 21.424 42.746 1.00 92.88 232 GLU A N 1
ATOM 1885 C CA . GLU A 1 232 ? -18.512 21.490 41.286 1.00 92.88 232 GLU A CA 1
ATOM 1886 C C . GLU A 1 232 ? -19.794 22.077 40.688 1.00 92.88 232 GLU A C 1
ATOM 1888 O O . GLU A 1 232 ? -19.743 22.950 39.819 1.00 92.88 232 GLU A O 1
ATOM 1893 N N . LYS A 1 233 ? -20.956 21.655 41.196 1.00 92.00 233 LYS A N 1
ATOM 1894 C CA . LYS A 1 233 ? -22.246 22.200 40.771 1.00 92.00 233 LYS A CA 1
ATOM 1895 C C . LYS A 1 233 ? -22.358 23.700 41.057 1.00 92.00 233 LYS A C 1
ATOM 1897 O O . LYS A 1 233 ? -22.798 24.445 40.185 1.00 92.00 233 LYS A O 1
ATOM 1902 N N . GLU A 1 234 ? -21.952 24.139 42.244 1.00 92.38 234 GLU A N 1
ATOM 1903 C CA . GLU A 1 234 ? -21.945 25.554 42.633 1.00 92.38 234 GLU A CA 1
ATOM 1904 C C . GLU A 1 234 ? -20.993 26.379 41.756 1.00 92.38 234 GLU A C 1
ATOM 1906 O O . GLU A 1 234 ? -21.373 27.431 41.247 1.00 92.38 234 GLU A O 1
ATOM 1911 N N . PHE A 1 235 ? -19.795 25.861 41.478 1.00 92.94 235 PHE A N 1
ATOM 1912 C CA . PHE A 1 235 ? -18.833 26.500 40.582 1.00 92.94 235 PHE A CA 1
ATOM 1913 C C . PHE A 1 235 ? -19.389 26.683 39.164 1.00 92.94 235 PHE A C 1
ATOM 1915 O O . PHE A 1 235 ? -19.283 27.762 38.580 1.00 92.94 235 PHE A O 1
ATOM 1922 N N . ARG A 1 236 ? -20.041 25.650 38.616 1.00 91.44 236 ARG A N 1
ATOM 1923 C CA . ARG A 1 236 ? -20.669 25.724 37.289 1.00 91.44 236 ARG A CA 1
ATOM 1924 C C . ARG A 1 236 ? -21.795 26.753 37.230 1.00 91.44 236 ARG A C 1
ATOM 1926 O O . ARG A 1 236 ? -21.902 27.456 36.228 1.00 91.44 236 ARG A O 1
ATOM 1933 N N . LEU A 1 237 ? -22.615 26.840 38.278 1.00 91.44 237 LEU A N 1
ATOM 1934 C CA . LEU A 1 237 ? -23.660 27.861 38.378 1.00 91.44 237 LEU A CA 1
ATOM 1935 C C . LEU A 1 237 ? -23.052 29.264 38.455 1.00 91.44 237 LEU A C 1
ATOM 1937 O O . LEU A 1 237 ? -23.483 30.140 37.717 1.00 91.44 237 LEU A O 1
ATOM 1941 N N . SER A 1 238 ? -21.992 29.449 39.245 1.00 90.06 238 SER A N 1
ATOM 1942 C CA . SER A 1 238 ? -21.302 30.738 39.359 1.00 90.06 238 SER A CA 1
ATOM 1943 C C . SER A 1 238 ? -20.722 31.222 38.028 1.00 90.06 238 SER A C 1
ATOM 1945 O O . SER A 1 238 ? -20.826 32.405 37.719 1.00 90.06 238 SER A O 1
ATOM 1947 N N . ILE A 1 239 ? -20.154 30.325 37.214 1.00 89.31 239 ILE A N 1
ATOM 1948 C CA . ILE A 1 239 ? -19.685 30.678 35.865 1.00 89.31 239 ILE A CA 1
ATOM 1949 C C . ILE A 1 239 ? -20.863 31.020 34.949 1.00 89.31 239 ILE A C 1
ATOM 1951 O O . ILE A 1 239 ? -20.773 31.957 34.161 1.00 89.31 239 ILE A O 1
ATOM 1955 N N . HIS A 1 240 ? -21.955 30.257 35.022 1.00 88.06 240 HIS A N 1
ATOM 1956 C CA . HIS A 1 240 ? -23.130 30.482 34.180 1.00 88.06 240 HIS A CA 1
ATOM 1957 C C . HIS A 1 240 ? -23.819 31.820 34.489 1.00 88.06 240 HIS A C 1
ATOM 1959 O O . HIS A 1 240 ? -24.282 32.500 33.579 1.00 88.06 240 HIS A O 1
ATOM 1965 N N . GLU A 1 241 ? -23.879 32.203 35.762 1.00 91.00 241 GLU A N 1
ATOM 1966 C CA . GLU A 1 241 ? -24.473 33.460 36.231 1.00 91.00 241 GLU A CA 1
ATOM 1967 C C . GLU A 1 241 ? -23.507 34.655 36.156 1.00 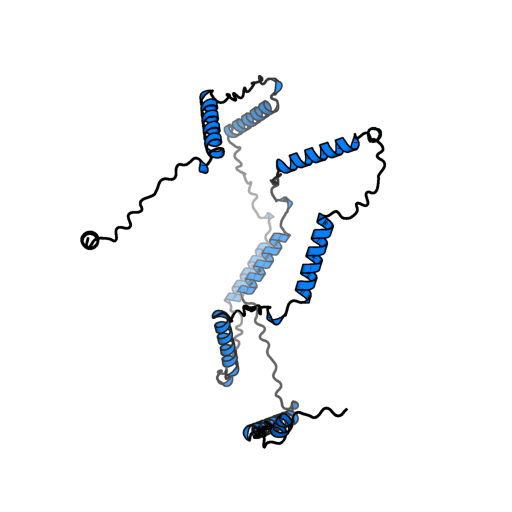91.00 241 GLU A C 1
ATOM 1969 O O . GLU A 1 241 ? -23.885 35.776 36.496 1.00 91.00 241 GLU A O 1
ATOM 1974 N N . PHE A 1 242 ? -22.265 34.444 35.708 1.00 88.81 242 PHE A N 1
ATOM 1975 C CA . PHE A 1 242 ? -21.263 35.499 35.634 1.00 88.81 242 PHE A CA 1
ATOM 1976 C C . PHE A 1 242 ? -21.627 36.557 34.582 1.00 88.81 242 PHE A C 1
ATOM 1978 O O . PHE A 1 242 ? -21.627 36.300 33.374 1.00 88.81 242 PHE A O 1
ATOM 1985 N N . ASP A 1 243 ? -21.871 37.781 35.046 1.00 85.31 243 ASP A N 1
ATOM 1986 C CA . ASP A 1 243 ? -22.117 38.932 34.189 1.00 85.31 243 ASP A CA 1
ATOM 1987 C C . ASP A 1 243 ? -20.796 39.535 33.686 1.00 85.31 243 ASP A C 1
ATOM 1989 O O . ASP A 1 243 ? -20.030 40.154 34.429 1.00 85.31 243 ASP A O 1
ATOM 1993 N N . LYS A 1 244 ? -20.549 39.396 32.379 1.00 80.50 244 LYS A N 1
ATOM 1994 C CA . LYS A 1 244 ? -19.368 39.953 31.702 1.00 80.50 244 LYS A CA 1
ATOM 1995 C C . LYS A 1 244 ? -19.283 41.479 31.793 1.00 80.50 244 LYS A C 1
ATOM 1997 O O . LYS A 1 244 ? -18.186 42.010 31.642 1.00 80.50 244 LYS A O 1
ATOM 2002 N N . ALA A 1 245 ? -20.389 42.181 32.054 1.00 81.94 245 ALA A N 1
ATOM 2003 C CA . ALA A 1 245 ? -20.388 43.630 32.243 1.00 81.94 245 ALA A CA 1
ATOM 2004 C C . ALA A 1 245 ? -19.698 44.071 33.549 1.00 81.94 245 ALA A C 1
ATOM 2006 O O . ALA A 1 245 ? -19.364 45.244 33.692 1.00 81.94 245 ALA A O 1
ATOM 2007 N N . GLN A 1 246 ? -19.442 43.145 34.483 1.00 84.12 246 GLN A N 1
ATOM 2008 C CA . GLN A 1 246 ? -18.688 43.418 35.712 1.00 84.12 246 GLN A CA 1
ATOM 2009 C C . GLN A 1 246 ? -17.165 43.413 35.509 1.00 84.12 246 GLN A C 1
ATOM 2011 O O . GLN A 1 246 ? -16.423 43.777 36.423 1.00 84.12 246 GLN A O 1
ATOM 2016 N N . LEU A 1 247 ? -16.673 43.001 34.335 1.00 82.62 247 LEU A N 1
ATOM 2017 C CA . LEU A 1 247 ? -15.249 43.080 34.024 1.00 82.62 247 LEU A CA 1
ATOM 2018 C C . LEU A 1 247 ? -14.844 44.543 33.829 1.00 82.62 247 LEU A C 1
ATOM 2020 O O . LEU A 1 247 ? -15.427 45.258 33.016 1.00 82.62 247 LEU A O 1
ATOM 2024 N N . ALA A 1 248 ? -13.813 44.982 34.555 1.00 82.06 248 ALA A N 1
ATOM 2025 C CA . ALA A 1 248 ? -13.235 46.301 34.341 1.00 82.06 248 ALA A CA 1
ATOM 2026 C C . ALA A 1 248 ? -12.707 46.400 32.894 1.00 82.06 248 ALA A C 1
ATOM 2028 O O . ALA A 1 248 ? -1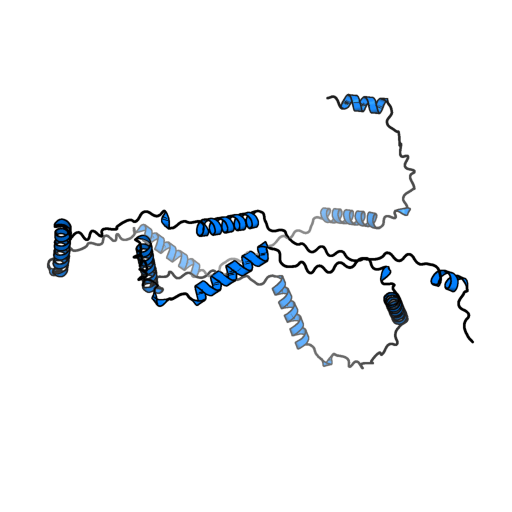1.932 45.530 32.481 1.00 82.06 248 ALA A O 1
ATOM 2029 N N . PRO A 1 249 ? -13.087 47.435 32.121 1.00 75.69 249 PRO A N 1
ATOM 2030 C CA . PRO A 1 249 ? -12.501 47.660 30.813 1.00 75.69 249 PRO A CA 1
ATOM 2031 C C . PRO A 1 249 ? -11.013 47.951 30.997 1.00 75.69 249 PRO A C 1
ATOM 2033 O O . PRO A 1 249 ? -10.636 48.936 31.633 1.00 75.69 249 PRO A O 1
ATOM 2036 N N . ILE A 1 250 ? -10.171 47.068 30.466 1.00 71.69 250 ILE A N 1
ATOM 2037 C CA . ILE A 1 250 ? -8.724 47.249 30.439 1.00 71.69 250 ILE A CA 1
ATOM 2038 C C . ILE A 1 250 ? -8.328 47.590 29.004 1.00 71.69 250 ILE A C 1
ATOM 2040 O O . ILE A 1 250 ? -8.672 46.874 28.063 1.00 71.69 250 ILE A O 1
ATOM 2044 N N . GLU A 1 251 ? -7.650 48.716 28.818 1.00 65.25 251 GLU A N 1
ATOM 2045 C CA . GLU A 1 251 ? -7.133 49.111 27.512 1.00 65.25 251 GLU A CA 1
ATOM 2046 C C . GLU A 1 251 ? -5.825 48.354 27.261 1.00 65.25 251 GLU A C 1
ATOM 2048 O O . GLU A 1 251 ? -4.797 48.606 27.895 1.00 65.25 251 GLU A O 1
ATOM 2053 N N . THR A 1 252 ? -5.871 47.359 26.377 1.00 62.56 252 THR A N 1
ATOM 2054 C CA . THR A 1 252 ? -4.695 46.577 25.993 1.00 62.56 252 THR A CA 1
ATOM 2055 C C . THR A 1 252 ? -3.840 47.382 25.016 1.00 62.56 252 THR A C 1
ATOM 2057 O O . THR A 1 252 ? -4.211 47.555 23.859 1.00 62.56 252 THR A O 1
ATOM 2060 N N . GLN A 1 253 ? -2.678 47.858 25.463 1.00 57.28 253 GLN A N 1
ATOM 2061 C CA . GLN A 1 253 ? -1.648 48.408 24.577 1.00 57.28 253 GLN A CA 1
ATOM 2062 C C . GLN A 1 253 ? -0.863 47.251 23.940 1.00 57.28 253 GLN A C 1
ATOM 2064 O O . GLN A 1 253 ? 0.021 46.666 24.569 1.00 57.28 253 GLN A O 1
ATOM 2069 N N . GLU A 1 254 ? -1.193 46.910 22.694 1.00 56.81 254 GLU A N 1
ATOM 2070 C CA . GLU A 1 254 ? -0.422 45.968 21.879 1.00 56.81 254 GLU A CA 1
ATOM 2071 C C . GLU A 1 254 ? 0.946 46.585 21.549 1.00 56.81 254 GLU A C 1
ATOM 2073 O O . GLU A 1 254 ? 1.073 47.516 20.754 1.00 56.81 254 GLU A O 1
ATOM 2078 N N . LYS A 1 255 ? 2.005 46.080 22.187 1.00 58.41 255 LYS A N 1
ATOM 2079 C CA . LYS A 1 255 ? 3.386 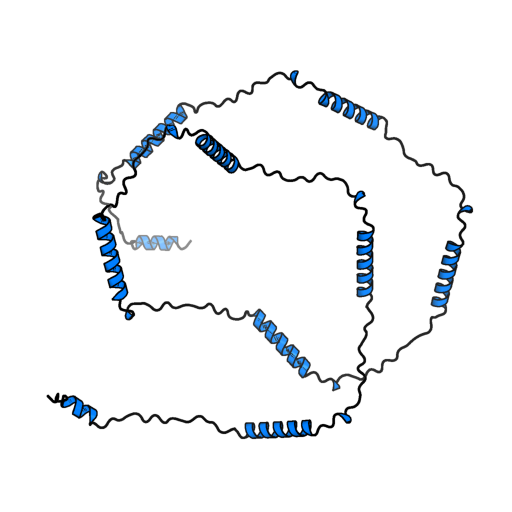46.402 21.822 1.00 58.41 255 LYS A CA 1
ATOM 2080 C C . LYS A 1 255 ? 3.734 45.643 20.536 1.00 58.41 255 LYS A C 1
ATOM 2082 O O . LYS A 1 255 ? 4.431 44.639 20.601 1.00 58.41 255 LYS A O 1
ATOM 2087 N N . ASN A 1 256 ? 3.286 46.147 19.389 1.00 63.97 256 ASN A N 1
ATOM 2088 C CA . ASN A 1 256 ? 3.886 45.838 18.089 1.00 63.97 256 ASN A CA 1
ATOM 2089 C C . ASN A 1 256 ? 4.955 46.898 17.799 1.00 63.97 256 ASN A C 1
ATOM 2091 O O . ASN A 1 256 ? 4.647 47.914 17.171 1.00 63.97 256 ASN A O 1
ATOM 2095 N N . PRO A 1 257 ? 6.200 46.754 18.300 1.00 66.50 257 PRO A N 1
ATOM 2096 C CA . PRO A 1 257 ? 7.267 47.638 17.866 1.00 66.50 257 PRO A CA 1
ATOM 2097 C C . PRO A 1 257 ? 7.415 47.485 16.351 1.00 66.50 257 PRO A C 1
ATOM 2099 O O . PRO A 1 257 ? 7.581 46.376 15.844 1.00 66.50 257 PRO A O 1
ATOM 2102 N N . LEU A 1 258 ? 7.326 48.605 15.633 1.00 67.81 258 LEU A N 1
ATOM 2103 C CA . LEU A 1 258 ? 7.621 48.634 14.206 1.00 67.81 258 LEU A CA 1
ATOM 2104 C C . LEU A 1 258 ? 9.032 48.066 13.980 1.00 67.81 258 LEU A C 1
ATOM 2106 O O . LEU A 1 258 ? 9.923 48.329 14.801 1.00 67.81 258 LEU A O 1
ATOM 2110 N N . PRO A 1 259 ? 9.253 47.298 12.898 1.00 71.94 259 PRO A N 1
ATOM 2111 C CA . PRO A 1 259 ? 10.583 46.815 12.572 1.00 71.94 259 PRO A CA 1
ATOM 2112 C C . PRO A 1 259 ? 11.559 48.004 12.504 1.00 71.94 259 PRO A C 1
ATOM 2114 O O . PRO A 1 259 ? 11.170 49.088 12.053 1.00 71.94 259 PRO A O 1
ATOM 2117 N N . PRO A 1 260 ? 12.813 47.842 12.969 1.00 78.19 260 PRO A N 1
ATOM 2118 C CA . PRO A 1 260 ? 13.802 48.914 12.958 1.00 78.19 260 PRO A CA 1
ATOM 2119 C C . PRO A 1 260 ? 13.915 49.561 11.574 1.00 78.19 260 PRO A C 1
ATOM 2121 O O . PRO A 1 260 ? 13.844 48.878 10.553 1.00 78.19 260 PRO A O 1
ATOM 2124 N N . GLN A 1 261 ? 14.150 50.875 11.529 1.00 80.88 261 GLN A N 1
ATOM 2125 C CA . GLN A 1 261 ? 14.244 51.633 10.273 1.00 80.88 261 GLN A CA 1
ATOM 2126 C C . GLN A 1 261 ? 15.317 51.085 9.313 1.00 80.88 261 GLN A C 1
ATOM 2128 O O . GLN A 1 261 ? 15.203 51.243 8.100 1.00 80.88 261 GLN A O 1
ATOM 2133 N N . GLU A 1 262 ? 16.327 50.396 9.847 1.00 83.75 262 GLU A N 1
ATOM 2134 C CA . GLU A 1 262 ? 17.330 49.665 9.074 1.00 83.75 262 GLU A CA 1
ATOM 2135 C C . GLU A 1 262 ? 16.730 48.506 8.265 1.00 83.75 262 GLU A C 1
ATOM 2137 O O . GLU A 1 262 ? 17.029 48.386 7.081 1.00 83.75 262 GLU A O 1
ATOM 2142 N N . VAL A 1 263 ? 15.836 47.712 8.863 1.00 82.12 263 VAL A N 1
ATOM 2143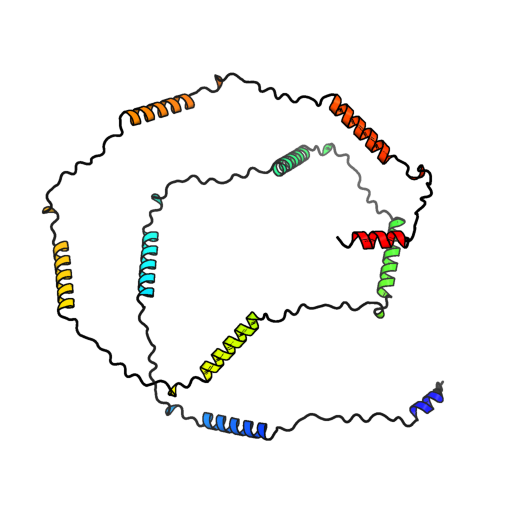 C CA . VAL A 1 263 ? 15.164 46.579 8.202 1.00 82.12 263 VAL A CA 1
ATOM 2144 C C . VAL A 1 263 ? 14.282 47.085 7.062 1.00 82.12 263 VAL A C 1
ATOM 2146 O O . VAL A 1 263 ? 14.369 46.593 5.942 1.00 82.12 263 VAL A O 1
ATOM 2149 N N . ILE A 1 264 ? 13.521 48.154 7.312 1.00 81.00 264 ILE A N 1
ATOM 2150 C CA . ILE A 1 264 ? 12.693 48.814 6.290 1.00 81.00 264 ILE A CA 1
ATOM 2151 C C . ILE A 1 264 ? 13.571 49.386 5.163 1.00 81.00 264 ILE A C 1
ATOM 2153 O O . ILE A 1 264 ? 13.205 49.351 3.989 1.00 81.00 264 ILE A O 1
ATOM 2157 N N . GLY A 1 265 ? 14.742 49.931 5.505 1.00 84.50 265 GLY A N 1
ATOM 2158 C CA . GLY A 1 265 ? 15.701 50.452 4.534 1.00 84.50 265 GLY A CA 1
ATOM 2159 C C . GLY A 1 265 ? 16.342 49.363 3.671 1.00 84.50 265 GLY A C 1
ATOM 2160 O O . GLY A 1 265 ? 16.540 49.581 2.478 1.00 84.50 265 GLY A O 1
ATOM 2161 N N . GLN A 1 266 ? 16.654 48.201 4.249 1.00 84.94 266 GLN A N 1
ATOM 2162 C CA . GLN A 1 266 ? 17.178 47.044 3.518 1.00 84.94 266 GLN A CA 1
ATOM 2163 C C . GLN A 1 266 ? 16.132 46.479 2.554 1.00 84.94 266 GLN A C 1
ATOM 2165 O O . GLN A 1 266 ? 16.442 46.290 1.381 1.00 84.94 266 GLN A O 1
ATOM 2170 N N . GLU A 1 267 ? 14.890 46.310 3.011 1.00 87.69 267 GLU A N 1
ATOM 2171 C CA . GLU A 1 267 ? 13.792 45.814 2.177 1.00 87.69 267 GLU A CA 1
ATOM 2172 C C . GLU A 1 267 ? 13.520 46.749 0.989 1.00 87.69 267 GLU A C 1
ATOM 2174 O O . GLU A 1 267 ? 13.428 46.296 -0.149 1.00 87.69 267 GLU A O 1
ATOM 2179 N N . LYS A 1 268 ? 13.503 48.072 1.210 1.00 89.00 268 LYS A N 1
ATOM 2180 C CA . LYS A 1 268 ? 13.362 49.048 0.114 1.00 89.00 268 LYS A CA 1
ATOM 2181 C C . LYS A 1 268 ? 14.481 48.946 -0.921 1.00 89.00 268 LYS A C 1
ATOM 2183 O O . LYS A 1 268 ? 14.191 48.973 -2.112 1.00 89.00 268 LYS A O 1
ATOM 2188 N N . LYS A 1 269 ? 15.734 48.806 -0.477 1.00 88.62 269 LYS A N 1
ATOM 2189 C CA . LYS A 1 269 ? 16.883 48.636 -1.382 1.00 88.62 269 LYS A CA 1
ATOM 2190 C C . LYS A 1 269 ? 16.798 47.337 -2.176 1.00 88.62 269 LYS A C 1
ATOM 2192 O O . LYS A 1 269 ? 17.156 47.321 -3.347 1.00 88.62 269 LYS A O 1
ATOM 2197 N N . GLU A 1 270 ? 16.337 46.254 -1.556 1.00 89.38 270 GLU A N 1
ATOM 2198 C CA . GLU A 1 270 ? 16.160 44.976 -2.247 1.00 89.38 270 GLU A CA 1
ATOM 2199 C C . GLU A 1 270 ? 15.057 45.062 -3.306 1.00 89.38 270 GLU A C 1
ATOM 2201 O O . GLU A 1 270 ? 15.239 44.585 -4.425 1.00 89.38 270 GLU A O 1
ATOM 2206 N N . VAL A 1 271 ? 13.930 45.696 -2.975 1.00 89.06 271 VAL A N 1
ATOM 2207 C CA . VAL A 1 271 ? 12.828 45.917 -3.920 1.00 89.06 271 VAL A CA 1
ATOM 2208 C C . VAL A 1 271 ? 13.287 46.772 -5.102 1.00 89.06 271 VAL A C 1
ATOM 2210 O O . VAL A 1 271 ? 13.019 46.412 -6.246 1.00 89.06 271 VAL A O 1
ATOM 2213 N N . GLU A 1 272 ? 14.023 47.854 -4.844 1.00 90.81 272 GLU A N 1
ATOM 2214 C CA . GLU A 1 272 ? 14.579 48.728 -5.883 1.00 90.81 272 GLU A CA 1
ATOM 2215 C C . GLU A 1 272 ? 15.556 47.963 -6.790 1.00 90.81 272 GLU A C 1
ATOM 2217 O O . GLU A 1 272 ? 15.378 47.939 -8.007 1.00 90.81 272 GLU A O 1
ATOM 2222 N N . LEU A 1 273 ? 16.492 47.204 -6.211 1.00 90.94 273 LEU A N 1
ATOM 2223 C CA . LEU A 1 273 ? 17.416 46.355 -6.967 1.00 90.94 273 LEU A CA 1
ATOM 2224 C C . LEU A 1 273 ? 16.681 45.315 -7.828 1.00 90.94 273 LEU A C 1
ATOM 2226 O O . LEU A 1 273 ? 17.040 45.091 -8.982 1.00 90.94 273 LEU A O 1
ATOM 2230 N N . ARG A 1 274 ? 15.637 44.673 -7.288 1.00 88.81 274 ARG A N 1
ATOM 2231 C CA . ARG A 1 274 ? 14.818 43.708 -8.040 1.00 88.81 274 ARG A CA 1
ATOM 2232 C C . ARG A 1 274 ? 14.096 44.376 -9.207 1.00 88.81 274 ARG A C 1
ATOM 2234 O O . ARG A 1 274 ? 14.045 43.780 -10.281 1.00 88.81 274 ARG A O 1
ATOM 2241 N N . SER A 1 275 ? 13.567 45.585 -9.013 1.00 88.38 275 SER A N 1
ATOM 2242 C CA . SER A 1 275 ? 12.946 46.344 -10.103 1.00 88.38 275 SER A CA 1
ATOM 2243 C C . SER A 1 275 ? 13.958 46.725 -11.183 1.00 88.38 275 SER A C 1
ATOM 2245 O O . SER A 1 275 ? 13.706 46.464 -12.353 1.00 88.38 275 SER A O 1
ATOM 2247 N N . GLU A 1 276 ? 15.150 47.200 -10.809 1.00 88.50 276 GLU A N 1
ATOM 2248 C CA . GLU A 1 276 ? 16.206 47.544 -11.768 1.00 88.50 276 GLU A CA 1
ATOM 2249 C C . GLU A 1 276 ? 16.682 46.334 -12.579 1.00 88.50 276 GLU A C 1
ATOM 2251 O O . GLU A 1 276 ? 16.899 46.447 -13.784 1.00 88.50 276 GLU A O 1
ATOM 2256 N N . ILE A 1 277 ? 16.821 45.163 -11.945 1.00 87.69 277 ILE A N 1
ATOM 2257 C CA . ILE A 1 277 ? 17.179 43.915 -12.636 1.00 87.69 277 ILE A CA 1
ATOM 2258 C C . ILE A 1 277 ? 16.047 43.459 -13.567 1.00 87.69 277 ILE A C 1
ATOM 2260 O O . ILE A 1 277 ? 16.321 42.967 -14.662 1.00 87.69 277 ILE A O 1
ATOM 2264 N N . SER A 1 278 ? 14.788 43.602 -13.144 1.00 83.56 278 SER A N 1
ATOM 2265 C CA . SER A 1 278 ? 13.618 43.235 -13.952 1.00 83.56 278 SER A CA 1
ATOM 2266 C C . SER A 1 278 ? 13.494 44.108 -15.200 1.00 83.56 278 SER A C 1
ATOM 2268 O O . SER A 1 278 ? 13.255 43.593 -16.291 1.00 83.56 278 SER A O 1
ATOM 2270 N N . ASP A 1 279 ? 13.709 45.413 -15.048 1.00 89.19 279 ASP A N 1
ATOM 2271 C CA . ASP A 1 279 ? 13.612 46.396 -16.129 1.00 89.19 279 ASP A CA 1
ATOM 2272 C C . ASP A 1 279 ? 14.908 46.495 -16.953 1.00 89.19 279 ASP A C 1
ATOM 2274 O O . ASP A 1 279 ? 15.005 47.281 -17.903 1.00 89.19 279 ASP A O 1
ATOM 2278 N N . PHE A 1 280 ? 15.925 45.696 -16.614 1.00 89.06 280 PHE A N 1
ATOM 2279 C CA . PHE A 1 280 ? 17.202 45.707 -17.305 1.00 89.06 280 PHE A CA 1
ATOM 2280 C C . PHE A 1 280 ? 17.063 45.200 -18.746 1.00 89.06 280 PHE A C 1
ATOM 2282 O O . PHE A 1 280 ? 16.794 44.027 -19.024 1.00 89.06 280 PHE A O 1
ATOM 2289 N N . ASP A 1 281 ? 17.327 46.103 -19.684 1.00 84.88 281 ASP A N 1
ATOM 2290 C CA . ASP A 1 281 ? 17.343 45.817 -21.111 1.00 84.88 281 ASP A CA 1
ATOM 2291 C C . ASP A 1 281 ? 18.536 44.923 -21.490 1.00 84.88 281 ASP A C 1
ATOM 2293 O O . ASP A 1 281 ? 19.677 45.372 -21.640 1.00 84.88 281 ASP A O 1
ATOM 2297 N N . LYS A 1 282 ? 18.241 43.635 -21.692 1.00 81.81 282 LYS A N 1
ATOM 2298 C CA . LYS A 1 282 ? 19.210 42.597 -22.076 1.00 81.81 282 LYS A CA 1
ATOM 2299 C C . LYS A 1 282 ? 19.924 42.890 -23.399 1.00 81.81 282 LYS A C 1
ATOM 2301 O O . LYS A 1 282 ? 20.992 42.326 -23.622 1.00 81.81 282 LYS A O 1
ATOM 2306 N N . SER A 1 283 ? 19.390 43.768 -24.256 1.00 79.38 283 SER A N 1
ATOM 2307 C CA . SER A 1 283 ? 20.051 44.161 -25.509 1.00 79.38 283 SER A CA 1
ATOM 2308 C C . SER A 1 283 ? 21.309 45.016 -25.294 1.00 79.38 283 SER A C 1
ATOM 2310 O O . SER A 1 283 ? 22.134 45.136 -26.197 1.00 79.38 283 SER A O 1
ATOM 2312 N N . LYS A 1 284 ? 21.497 45.564 -24.083 1.00 83.12 284 LYS A N 1
ATOM 2313 C CA . LYS A 1 284 ? 22.695 46.322 -23.684 1.00 83.12 284 LYS A CA 1
ATOM 2314 C C . LYS A 1 284 ? 23.863 45.436 -23.244 1.00 83.12 284 LYS A C 1
ATOM 2316 O O . LYS A 1 284 ? 24.947 45.956 -22.983 1.00 83.12 284 LYS A O 1
ATOM 2321 N N . LEU A 1 285 ? 23.667 44.119 -23.137 1.00 81.69 285 LEU A N 1
ATOM 2322 C CA . LEU A 1 285 ? 24.759 43.184 -22.864 1.00 81.69 285 LEU A CA 1
ATOM 2323 C C . LEU A 1 285 ? 25.628 43.042 -24.117 1.00 81.69 285 LEU A C 1
ATOM 2325 O O . LEU A 1 285 ? 25.130 42.725 -25.196 1.00 81.69 285 LEU A O 1
ATOM 2329 N N . SER A 1 286 ? 26.938 43.260 -23.986 1.00 80.06 286 SER A N 1
ATOM 2330 C CA . SER A 1 286 ? 27.869 43.035 -25.094 1.00 80.06 286 SER A CA 1
ATOM 2331 C C . SER A 1 286 ? 27.928 41.548 -25.434 1.00 80.06 286 SER A C 1
ATOM 2333 O O . SER A 1 286 ? 28.099 40.722 -24.535 1.00 80.06 286 SER A O 1
ATOM 2335 N N . HIS A 1 287 ? 27.839 41.212 -26.719 1.00 74.88 287 HIS A N 1
ATOM 2336 C CA . HIS A 1 287 ? 28.004 39.839 -27.182 1.00 74.88 287 HIS A CA 1
ATOM 2337 C C . HIS A 1 287 ? 29.415 39.339 -26.842 1.00 74.88 287 HIS A C 1
ATOM 2339 O O . HIS A 1 287 ? 30.405 39.971 -27.211 1.00 74.88 287 HIS A O 1
ATOM 2345 N N . ALA A 1 288 ? 29.503 38.226 -26.115 1.00 71.69 288 ALA A N 1
ATOM 2346 C CA . ALA A 1 288 ? 30.757 37.548 -25.822 1.00 71.69 288 ALA A CA 1
ATOM 2347 C C . ALA A 1 288 ? 30.794 36.254 -26.639 1.00 71.69 288 ALA A C 1
ATOM 2349 O O . ALA A 1 288 ? 30.197 35.252 -26.245 1.00 71.69 288 ALA A O 1
ATOM 2350 N N . ASP A 1 289 ? 31.478 36.288 -27.783 1.00 65.06 289 ASP A N 1
ATOM 2351 C CA . ASP A 1 289 ? 31.712 35.090 -28.589 1.00 65.06 289 ASP A CA 1
ATOM 2352 C C . ASP A 1 289 ? 32.615 34.128 -27.814 1.00 65.06 289 ASP A C 1
ATOM 2354 O O . ASP A 1 289 ? 33.805 34.374 -27.593 1.00 65.06 289 ASP A O 1
ATOM 2358 N N . THR A 1 290 ? 32.037 33.010 -27.385 1.00 62.94 290 THR A N 1
ATOM 2359 C CA . THR A 1 290 ? 32.780 31.919 -26.760 1.00 62.94 290 THR A CA 1
ATOM 2360 C C . THR A 1 290 ? 33.411 31.071 -27.859 1.00 62.94 290 THR A C 1
ATOM 2362 O O . THR A 1 290 ? 32.749 30.321 -28.567 1.00 62.94 290 THR A O 1
ATOM 2365 N N . GLN A 1 291 ? 34.724 31.215 -28.033 1.00 59.69 291 GLN A N 1
ATOM 2366 C CA . GLN A 1 291 ? 35.513 30.371 -28.928 1.00 59.69 291 GLN A CA 1
ATOM 2367 C C . GLN A 1 291 ? 35.908 29.093 -28.180 1.00 59.69 291 GLN A C 1
ATOM 2369 O O . GLN A 1 291 ? 36.872 29.090 -27.410 1.00 59.69 291 GLN A O 1
ATOM 2374 N N . GLU A 1 292 ? 35.175 28.002 -28.407 1.00 59.44 292 GLU A N 1
ATOM 2375 C CA . GLU A 1 292 ? 35.597 26.666 -27.987 1.00 59.44 292 GLU A CA 1
ATOM 2376 C C . GLU A 1 292 ? 36.832 26.263 -28.803 1.00 59.44 292 GLU A C 1
ATOM 2378 O O . GLU A 1 292 ? 36.766 25.900 -29.979 1.00 59.44 292 GLU A O 1
ATOM 2383 N N . LYS A 1 293 ? 38.008 26.375 -28.185 1.00 64.88 293 LYS A N 1
ATOM 2384 C CA . LYS A 1 293 ? 39.246 25.848 -28.752 1.00 64.88 293 LYS A CA 1
ATOM 2385 C C . LYS A 1 293 ? 39.164 24.329 -28.651 1.00 64.88 293 LYS A C 1
ATOM 2387 O O . LYS A 1 293 ? 39.428 23.785 -27.587 1.00 64.88 293 LYS A O 1
ATOM 2392 N N . ASN A 1 294 ? 38.826 23.668 -29.754 1.00 66.50 294 ASN A N 1
ATOM 2393 C CA . ASN A 1 294 ? 38.937 22.220 -29.888 1.00 66.50 294 ASN A CA 1
ATOM 2394 C C . ASN A 1 294 ? 40.262 21.905 -30.617 1.00 66.50 294 ASN A C 1
ATOM 2396 O O . ASN A 1 294 ? 40.281 21.819 -31.848 1.00 66.50 294 ASN A O 1
ATOM 2400 N N . PRO A 1 295 ? 41.419 21.898 -29.919 1.00 70.69 295 PRO A N 1
ATOM 2401 C CA . PRO A 1 295 ? 42.704 21.679 -30.565 1.00 70.69 295 PRO A CA 1
ATOM 2402 C C . PRO A 1 295 ? 42.735 20.283 -31.187 1.00 70.69 295 PRO A C 1
ATOM 2404 O O . PRO A 1 295 ? 42.449 19.286 -30.527 1.00 70.69 295 PRO A O 1
ATOM 2407 N N . LEU A 1 296 ? 43.110 20.220 -32.465 1.00 74.75 296 LEU A N 1
ATOM 2408 C CA . LEU A 1 296 ? 43.365 18.951 -33.137 1.00 74.75 296 LEU A CA 1
ATOM 2409 C C . LEU A 1 296 ? 44.450 18.170 -32.377 1.00 74.75 296 LEU A C 1
ATOM 2411 O O . LEU A 1 296 ? 45.386 18.787 -31.851 1.00 74.75 296 LEU A O 1
ATOM 2415 N N . PRO A 1 297 ? 44.359 16.828 -32.330 1.00 77.00 297 PRO A N 1
ATOM 2416 C CA . PRO A 1 297 ? 45.376 16.015 -31.685 1.00 77.00 297 PRO A CA 1
ATOM 2417 C C . PRO A 1 297 ? 46.755 16.306 -32.305 1.00 77.00 297 PRO A C 1
ATOM 2419 O O . PRO A 1 297 ? 46.867 16.448 -33.528 1.00 77.00 297 PRO A O 1
ATOM 2422 N N . PRO A 1 298 ? 47.816 16.420 -31.486 1.00 82.69 298 PRO A N 1
ATOM 2423 C CA . PRO A 1 298 ? 49.149 16.755 -31.970 1.00 82.69 298 PRO A CA 1
ATOM 2424 C C . PRO A 1 298 ? 49.663 15.685 -32.939 1.00 82.69 298 PRO A C 1
ATOM 2426 O O . PRO A 1 298 ? 49.332 14.504 -32.822 1.00 82.69 298 PRO A O 1
ATOM 2429 N N . ALA A 1 299 ? 50.524 16.083 -33.880 1.00 85.56 299 ALA A N 1
ATOM 2430 C CA . ALA A 1 299 ? 51.069 15.183 -34.903 1.00 85.56 299 ALA A CA 1
ATOM 2431 C C . ALA A 1 299 ? 51.741 13.928 -34.309 1.00 85.56 299 ALA A C 1
ATOM 2433 O O . ALA A 1 299 ? 51.714 12.863 -34.922 1.00 85.56 299 ALA A O 1
ATOM 2434 N N . GLU A 1 300 ? 52.296 14.037 -33.102 1.00 87.38 300 GLU A N 1
ATOM 2435 C CA . GLU A 1 300 ? 52.881 12.930 -32.339 1.00 87.38 300 GLU A CA 1
ATOM 2436 C C . GLU A 1 300 ? 51.847 11.862 -31.957 1.00 87.38 300 GLU A C 1
ATOM 2438 O O . GLU A 1 300 ? 52.121 10.672 -32.110 1.00 87.38 300 GLU A O 1
ATOM 2443 N N . ALA A 1 301 ? 50.644 12.266 -31.531 1.00 84.81 301 ALA A N 1
ATOM 2444 C CA . ALA A 1 301 ? 49.557 11.345 -31.198 1.00 84.81 301 ALA A CA 1
ATOM 2445 C C . ALA A 1 301 ? 49.111 10.558 -32.438 1.00 84.81 301 ALA A C 1
ATOM 2447 O O . ALA A 1 301 ? 49.023 9.332 -32.402 1.00 84.81 301 ALA A O 1
ATOM 2448 N N . ILE A 1 302 ? 48.967 11.250 -33.572 1.00 85.31 302 ILE A N 1
ATOM 2449 C CA . ILE A 1 302 ? 48.603 10.640 -34.860 1.00 85.31 302 ILE A CA 1
ATOM 2450 C C . ILE A 1 302 ? 49.687 9.656 -35.332 1.00 85.31 302 ILE A C 1
ATOM 2452 O O . ILE A 1 302 ? 49.391 8.598 -35.889 1.00 85.31 302 ILE A O 1
ATOM 2456 N N . GLN A 1 303 ? 50.966 9.982 -35.129 1.00 88.31 303 GLN A N 1
ATOM 2457 C CA . GLN A 1 303 ? 52.073 9.094 -35.493 1.00 88.31 303 GLN A CA 1
ATOM 2458 C C . GLN A 1 303 ? 52.153 7.856 -34.597 1.00 88.31 303 GLN A C 1
ATOM 2460 O O . GLN A 1 303 ? 52.442 6.768 -35.100 1.00 88.31 303 GLN A O 1
ATOM 2465 N N . MET A 1 304 ? 51.911 8.002 -33.292 1.00 86.75 304 MET A N 1
ATOM 2466 C CA . MET A 1 304 ? 51.839 6.862 -32.378 1.00 86.75 304 MET A CA 1
ATOM 2467 C C . MET A 1 304 ? 50.693 5.929 -32.760 1.00 86.75 304 MET A C 1
ATOM 2469 O O . MET A 1 304 ? 50.911 4.724 -32.868 1.00 86.75 304 MET A O 1
ATOM 2473 N N . GLU A 1 305 ? 49.519 6.477 -33.063 1.00 88.62 305 GLU A N 1
ATOM 2474 C CA . GLU A 1 305 ? 48.359 5.690 -33.480 1.00 88.62 305 GLU A CA 1
ATOM 2475 C C . GLU A 1 305 ? 48.615 4.936 -34.793 1.00 88.62 305 GLU A C 1
ATOM 2477 O O . GLU A 1 305 ? 48.400 3.727 -34.862 1.00 88.62 305 GLU A O 1
ATOM 2482 N N . LYS A 1 306 ? 49.235 5.583 -35.792 1.00 90.44 306 LYS A N 1
ATOM 2483 C CA . LYS A 1 306 ? 49.668 4.904 -37.029 1.00 90.44 306 LYS A CA 1
ATOM 2484 C C . LYS A 1 306 ? 50.660 3.766 -36.780 1.00 90.44 306 LYS A C 1
ATOM 2486 O O . LYS A 1 306 ? 50.587 2.739 -37.453 1.00 90.44 306 LYS A O 1
ATOM 2491 N N . LYS A 1 307 ? 51.601 3.932 -35.844 1.00 91.00 307 LYS A N 1
ATOM 2492 C CA . LYS A 1 307 ? 52.553 2.866 -35.481 1.00 91.00 307 LYS A CA 1
ATOM 2493 C C . LYS A 1 307 ? 51.845 1.690 -34.816 1.00 91.00 307 LYS A C 1
ATOM 2495 O O . LYS A 1 307 ? 52.166 0.548 -35.135 1.00 91.00 307 LYS A O 1
ATOM 2500 N N . ILE A 1 308 ? 50.894 1.962 -33.923 1.00 90.25 308 ILE A N 1
ATOM 2501 C CA . ILE A 1 308 ? 50.084 0.932 -33.262 1.00 90.25 308 ILE A CA 1
ATOM 2502 C C . ILE A 1 308 ? 49.288 0.152 -34.310 1.00 90.25 308 ILE A C 1
ATOM 2504 O O . ILE A 1 308 ? 49.352 -1.073 -34.336 1.00 90.25 308 ILE A O 1
ATOM 2508 N N . GLU A 1 309 ? 48.624 0.846 -35.232 1.00 91.25 309 GLU A N 1
ATOM 2509 C CA . GLU A 1 309 ? 47.828 0.208 -36.281 1.00 91.25 309 GLU A CA 1
ATOM 2510 C C . GLU A 1 309 ? 48.685 -0.657 -37.222 1.00 91.25 309 GLU A C 1
ATOM 2512 O O . GLU A 1 309 ? 48.295 -1.766 -37.590 1.00 91.25 309 GLU A O 1
ATOM 2517 N N . GLN A 1 310 ? 49.892 -0.199 -37.574 1.00 90.00 310 GLN A N 1
ATOM 2518 C CA . GLN A 1 310 ? 50.855 -1.005 -38.332 1.00 90.00 310 GLN A CA 1
ATOM 2519 C C . GLN A 1 310 ? 51.305 -2.251 -37.564 1.00 90.00 310 GLN A C 1
ATOM 2521 O O . GLN A 1 310 ? 51.440 -3.319 -38.159 1.00 90.00 310 GLN A O 1
ATOM 2526 N N . HIS A 1 311 ? 51.529 -2.129 -36.254 1.00 90.06 311 HIS A N 1
ATOM 2527 C CA . HIS A 1 311 ? 51.936 -3.253 -35.416 1.00 90.06 311 HIS A CA 1
ATOM 2528 C C . HIS A 1 311 ? 50.828 -4.307 -35.320 1.00 90.06 311 HIS A C 1
ATOM 2530 O O . HIS A 1 311 ? 51.094 -5.494 -35.494 1.00 90.06 311 HIS A O 1
ATOM 2536 N N . ILE A 1 312 ? 49.580 -3.868 -35.129 1.00 90.88 312 ILE A N 1
ATOM 2537 C CA . ILE A 1 312 ? 48.402 -4.743 -35.095 1.00 90.88 312 ILE A CA 1
ATOM 2538 C C . ILE A 1 312 ? 48.242 -5.468 -36.434 1.00 90.88 312 ILE A C 1
ATOM 2540 O O . ILE A 1 312 ? 48.184 -6.694 -36.447 1.00 90.88 312 ILE A O 1
ATOM 2544 N N . LYS A 1 313 ? 48.294 -4.750 -37.564 1.00 90.31 313 LYS A N 1
ATOM 2545 C CA . LYS A 1 313 ? 48.231 -5.370 -38.901 1.00 90.31 313 LYS A CA 1
ATOM 2546 C C . LYS A 1 313 ? 49.364 -6.370 -39.141 1.00 90.31 313 LYS A C 1
ATOM 2548 O O . LYS A 1 313 ? 49.163 -7.363 -39.837 1.00 90.31 313 LYS A O 1
ATOM 2553 N N . GLY A 1 314 ? 50.552 -6.127 -38.589 1.00 89.56 314 GLY A N 1
ATOM 2554 C CA . GLY A 1 314 ? 51.669 -7.071 -38.646 1.00 89.56 314 GLY A CA 1
ATOM 2555 C C . GLY A 1 314 ? 51.388 -8.373 -37.889 1.00 89.56 314 GLY A C 1
ATOM 2556 O O . GLY A 1 314 ? 51.729 -9.443 -38.386 1.00 89.56 314 GLY A O 1
ATOM 2557 N N . ILE A 1 315 ? 50.734 -8.286 -36.727 1.00 89.00 315 ILE A N 1
ATOM 2558 C CA . ILE A 1 315 ? 50.317 -9.449 -35.930 1.00 89.00 315 ILE A CA 1
ATOM 2559 C C . ILE A 1 315 ? 49.163 -10.193 -36.614 1.00 89.00 315 ILE A C 1
ATOM 2561 O O . ILE A 1 315 ? 49.217 -11.414 -36.726 1.00 89.00 315 ILE A O 1
ATOM 2565 N N . GLU A 1 316 ? 48.146 -9.483 -37.107 1.00 86.69 316 GLU A N 1
ATOM 2566 C CA . GLU A 1 316 ? 46.990 -10.086 -37.791 1.00 86.69 316 GLU A CA 1
ATOM 2567 C C . GLU A 1 316 ? 47.398 -10.872 -39.041 1.00 86.69 316 GLU A C 1
ATOM 2569 O O . GLU A 1 316 ? 46.871 -11.951 -39.301 1.00 86.69 316 GLU A O 1
ATOM 2574 N N . ASN A 1 317 ? 48.370 -10.357 -39.798 1.00 88.38 317 ASN A N 1
ATOM 2575 C CA . ASN A 1 317 ? 48.863 -11.003 -41.014 1.00 88.38 317 ASN A CA 1
ATOM 2576 C C . ASN A 1 317 ? 50.022 -11.982 -40.760 1.00 88.38 317 ASN A C 1
ATOM 2578 O O . ASN A 1 317 ? 50.624 -12.484 -41.715 1.00 88.38 317 ASN A O 1
ATOM 2582 N N . PHE A 1 318 ? 50.366 -12.256 -39.498 1.00 89.75 318 PHE A N 1
ATOM 2583 C CA . PHE A 1 318 ? 51.462 -13.153 -39.162 1.00 89.75 318 PHE A CA 1
ATOM 2584 C C . PHE A 1 318 ? 51.097 -14.609 -39.475 1.00 89.75 318 PHE A C 1
ATOM 2586 O O . PHE A 1 318 ? 50.212 -15.208 -38.860 1.00 89.75 318 PHE A O 1
ATOM 2593 N N . LYS A 1 319 ? 51.824 -15.217 -40.415 1.00 87.88 319 LYS A N 1
ATOM 2594 C CA . LYS A 1 319 ? 51.668 -16.634 -40.748 1.00 87.88 319 LYS A CA 1
ATOM 2595 C C . LYS A 1 319 ? 52.417 -17.483 -39.733 1.00 87.88 319 LYS A C 1
ATOM 2597 O O . LYS A 1 319 ? 53.643 -17.549 -39.736 1.00 87.88 319 LYS A O 1
ATOM 2602 N N . LYS A 1 320 ? 51.668 -18.180 -38.880 1.00 84.00 320 LYS A N 1
ATOM 2603 C CA . LYS A 1 320 ? 52.232 -19.092 -37.876 1.00 84.00 320 LYS A CA 1
ATOM 2604 C C . LYS A 1 320 ? 53.094 -20.198 -38.499 1.00 84.00 320 LYS A C 1
ATOM 2606 O O . LYS A 1 320 ? 54.041 -20.640 -37.862 1.00 84.00 320 LYS A O 1
ATOM 2611 N N . ASP A 1 321 ? 52.803 -20.594 -39.735 1.00 84.00 321 ASP A N 1
ATOM 2612 C CA . ASP A 1 321 ? 53.540 -21.639 -40.457 1.00 84.00 321 ASP A CA 1
ATOM 2613 C C . ASP A 1 321 ? 54.969 -21.216 -40.849 1.00 84.00 321 ASP A C 1
ATOM 2615 O O . ASP A 1 321 ? 55.816 -22.074 -41.086 1.00 84.00 321 ASP A O 1
ATOM 2619 N N . ASP A 1 322 ? 55.268 -19.910 -40.853 1.00 86.69 322 ASP A N 1
ATOM 2620 C CA . ASP A 1 322 ? 56.618 -19.385 -41.103 1.00 86.69 322 ASP A CA 1
ATOM 2621 C C . ASP A 1 322 ? 57.520 -19.473 -39.849 1.00 86.69 322 ASP A C 1
ATOM 2623 O O . ASP A 1 322 ? 58.725 -19.198 -39.910 1.00 86.69 322 ASP A O 1
ATOM 2627 N N . LEU A 1 323 ? 56.968 -19.872 -38.692 1.00 85.25 323 LEU A N 1
ATOM 2628 C CA . LEU A 1 323 ? 57.764 -20.172 -37.504 1.00 85.25 323 LEU A CA 1
ATOM 2629 C C . LEU A 1 323 ? 58.579 -21.442 -37.744 1.00 85.25 323 LEU A C 1
ATOM 2631 O O . LEU A 1 323 ? 58.046 -22.536 -37.920 1.00 85.25 323 LEU A O 1
ATOM 2635 N N . LYS A 1 324 ? 59.904 -21.307 -37.674 1.00 86.19 324 LYS A N 1
ATOM 2636 C CA . LYS A 1 324 ? 60.807 -22.459 -37.694 1.00 86.19 324 LYS A CA 1
ATOM 2637 C C . LYS A 1 324 ? 60.456 -23.391 -36.536 1.00 86.19 324 LYS A C 1
ATOM 2639 O O . LYS A 1 324 ? 60.385 -22.946 -35.390 1.00 86.19 324 LYS A O 1
ATOM 2644 N N . HIS A 1 325 ? 60.299 -24.680 -36.827 1.00 80.12 325 HIS A N 1
ATOM 2645 C CA . HIS A 1 325 ? 60.210 -25.691 -35.782 1.00 80.12 325 HIS A CA 1
ATOM 2646 C C . HIS A 1 325 ? 61.474 -25.637 -34.918 1.00 80.12 325 HIS A C 1
ATOM 2648 O O . HIS A 1 325 ? 62.580 -25.896 -35.391 1.00 80.12 325 HIS A O 1
ATOM 2654 N N . ALA A 1 326 ? 61.293 -25.269 -33.654 1.00 80.56 326 ALA A N 1
ATOM 2655 C CA . ALA A 1 326 ? 62.308 -25.379 -32.625 1.00 80.56 326 ALA A CA 1
ATOM 2656 C C . ALA A 1 326 ? 61.989 -26.623 -31.796 1.00 80.56 326 ALA A C 1
ATOM 2658 O O . ALA A 1 326 ? 60.912 -26.724 -31.210 1.00 80.56 326 ALA A O 1
ATOM 2659 N N . GLU A 1 327 ? 62.911 -27.580 -31.775 1.00 74.62 327 GLU A N 1
ATOM 2660 C CA . GLU A 1 327 ? 62.796 -28.760 -30.927 1.00 74.62 327 GLU A CA 1
ATOM 2661 C C . GLU A 1 327 ? 62.997 -28.339 -29.467 1.00 74.62 327 GLU A C 1
ATOM 2663 O O . GLU A 1 327 ? 64.098 -27.995 -29.030 1.00 74.62 327 GLU A O 1
ATOM 2668 N N . THR A 1 328 ? 61.905 -28.299 -28.708 1.00 75.06 328 THR A N 1
ATOM 2669 C CA . THR A 1 328 ? 61.930 -27.991 -27.281 1.00 75.06 328 THR A CA 1
ATOM 2670 C C . THR A 1 328 ? 62.465 -29.193 -26.509 1.00 75.06 328 THR A C 1
ATOM 2672 O O . THR A 1 328 ? 61.758 -30.173 -26.289 1.00 75.06 328 THR A O 1
ATOM 2675 N N . GLN A 1 329 ? 63.718 -29.117 -26.050 1.00 73.50 329 GLN A N 1
ATOM 2676 C CA . GLN A 1 329 ? 64.260 -30.094 -25.103 1.00 73.50 329 GLN A CA 1
ATOM 2677 C C . GLN A 1 329 ? 63.655 -29.863 -23.716 1.00 73.50 329 GLN A C 1
ATOM 2679 O O . GLN A 1 329 ? 64.158 -29.069 -22.918 1.00 73.50 329 GLN A O 1
ATOM 2684 N N . ILE A 1 330 ? 62.570 -30.573 -23.420 1.00 67.19 330 ILE A N 1
ATOM 2685 C CA . ILE A 1 330 ? 62.033 -30.659 -22.064 1.00 67.19 330 ILE A CA 1
ATOM 2686 C C . ILE A 1 330 ? 62.984 -31.556 -21.269 1.00 67.19 330 ILE A C 1
ATOM 2688 O O . ILE A 1 330 ? 63.044 -32.767 -21.473 1.00 67.19 330 ILE A O 1
ATOM 2692 N N . ARG A 1 331 ? 63.777 -30.964 -20.371 1.00 65.69 331 ARG A N 1
ATOM 2693 C CA . ARG A 1 331 ? 64.543 -31.737 -19.388 1.00 65.69 331 ARG A CA 1
ATOM 2694 C C . ARG A 1 331 ? 63.585 -32.233 -18.309 1.00 65.69 331 ARG A C 1
ATOM 2696 O O . ARG A 1 331 ? 63.446 -31.588 -17.276 1.00 65.69 331 ARG A O 1
ATOM 2703 N N . GLU A 1 332 ? 62.987 -33.402 -18.506 1.00 63.34 332 GLU A N 1
ATOM 2704 C CA . GLU A 1 332 ? 62.448 -34.185 -17.389 1.00 63.34 332 GLU A CA 1
ATOM 2705 C C . GLU A 1 332 ? 63.620 -34.805 -16.617 1.00 63.34 332 GLU A C 1
ATOM 2707 O O . GLU A 1 332 ? 63.935 -35.988 -16.736 1.00 63.34 332 GLU A O 1
ATOM 2712 N N . ARG A 1 333 ? 64.344 -33.985 -15.844 1.00 69.56 333 ARG A N 1
ATOM 2713 C CA . ARG A 1 333 ? 65.186 -34.534 -14.782 1.00 69.56 333 ARG A CA 1
ATOM 2714 C C . ARG A 1 333 ? 64.274 -34.804 -13.598 1.00 69.56 333 ARG A C 1
ATOM 2716 O O . ARG A 1 333 ? 63.768 -33.869 -12.987 1.00 69.56 333 ARG A O 1
ATOM 2723 N N . LEU A 1 334 ? 64.066 -36.086 -13.302 1.00 68.81 334 LEU A N 1
ATOM 2724 C CA . LEU A 1 334 ? 63.542 -36.495 -12.004 1.00 68.81 334 LEU A CA 1
ATOM 2725 C C . LEU A 1 334 ? 64.430 -35.864 -10.916 1.00 68.81 334 LEU A C 1
ATOM 2727 O O . LEU A 1 334 ? 65.656 -35.883 -11.087 1.00 68.81 334 LEU A O 1
ATOM 2731 N N . PRO A 1 335 ? 63.850 -35.306 -9.838 1.00 73.69 335 PRO A N 1
ATOM 2732 C CA . PRO A 1 335 ? 64.624 -34.728 -8.747 1.00 73.69 335 PRO A CA 1
ATOM 2733 C C . PRO A 1 335 ? 65.680 -35.726 -8.265 1.00 73.69 335 PRO A C 1
ATOM 2735 O O . PRO A 1 335 ? 65.373 -36.888 -7.981 1.00 73.69 335 PRO A O 1
ATOM 2738 N N . SER A 1 336 ? 66.938 -35.300 -8.209 1.00 76.12 336 SER A N 1
ATOM 2739 C CA . SER A 1 336 ? 68.012 -36.116 -7.653 1.00 76.12 336 SER A CA 1
ATOM 2740 C C . SER A 1 336 ? 67.833 -36.264 -6.137 1.00 76.12 336 SER A C 1
ATOM 2742 O O . SER A 1 336 ? 67.121 -35.495 -5.489 1.00 76.12 336 SER A O 1
ATOM 2744 N N . LYS A 1 337 ? 68.506 -37.248 -5.526 1.00 76.81 337 LYS A N 1
ATOM 2745 C CA . LYS A 1 337 ? 68.522 -37.378 -4.056 1.00 76.81 337 LYS A CA 1
ATOM 2746 C C . LYS A 1 337 ? 69.024 -36.108 -3.360 1.00 76.81 337 LYS A C 1
ATOM 2748 O O . LYS A 1 337 ? 68.619 -35.856 -2.231 1.00 76.81 337 LYS A O 1
ATOM 2753 N N . GLU A 1 338 ? 69.885 -35.341 -4.021 1.00 77.69 338 GLU A N 1
ATOM 2754 C CA . GLU A 1 338 ? 70.394 -34.062 -3.525 1.00 77.69 338 GLU A CA 1
ATOM 2755 C C . GLU A 1 338 ? 69.327 -32.966 -3.614 1.00 77.69 338 GLU A C 1
ATOM 2757 O O . GLU A 1 338 ? 69.142 -32.247 -2.635 1.00 77.69 338 GLU A O 1
ATOM 2762 N N . ASP A 1 339 ? 68.552 -32.912 -4.704 1.00 79.06 339 ASP A N 1
ATOM 2763 C CA . ASP A 1 339 ? 67.422 -31.977 -4.852 1.00 79.06 339 ASP A CA 1
ATOM 2764 C C . ASP A 1 339 ? 66.360 -32.211 -3.762 1.00 79.06 339 ASP A C 1
ATOM 2766 O O . ASP A 1 339 ? 65.898 -31.273 -3.116 1.00 79.06 339 ASP A O 1
ATOM 2770 N N . ILE A 1 340 ? 66.047 -33.482 -3.479 1.00 76.62 340 ILE A N 1
ATOM 2771 C CA . ILE A 1 340 ? 65.092 -33.871 -2.427 1.00 76.62 340 ILE A CA 1
ATOM 2772 C C . ILE A 1 340 ? 65.650 -33.563 -1.028 1.00 76.62 340 ILE A C 1
ATOM 2774 O O . ILE A 1 340 ? 64.903 -33.197 -0.121 1.00 76.62 340 ILE A O 1
ATOM 2778 N N . ALA A 1 341 ? 66.959 -33.726 -0.815 1.00 77.44 341 ALA A N 1
ATOM 2779 C CA . ALA A 1 341 ? 67.590 -33.421 0.467 1.00 77.44 341 ALA A CA 1
ATOM 2780 C C . ALA A 1 341 ? 67.626 -31.910 0.742 1.00 77.44 341 ALA A C 1
ATOM 2782 O O . ALA A 1 341 ? 67.384 -31.501 1.877 1.00 77.44 341 ALA A O 1
ATOM 2783 N N . LEU A 1 342 ? 67.876 -31.089 -0.285 1.00 74.62 342 LEU A N 1
ATOM 2784 C CA . LEU A 1 342 ? 67.811 -29.631 -0.179 1.00 74.62 342 LEU A CA 1
ATOM 2785 C C . LEU A 1 342 ? 66.393 -29.145 0.135 1.00 74.62 342 LEU A C 1
ATOM 2787 O O . LEU A 1 342 ? 66.234 -28.311 1.022 1.00 74.62 342 LEU A O 1
ATOM 2791 N N . GLU A 1 343 ? 65.374 -29.699 -0.527 1.00 74.75 343 GLU A N 1
ATOM 2792 C CA . GLU A 1 343 ? 63.971 -29.356 -0.263 1.00 74.75 343 GLU A CA 1
ATOM 2793 C C . GLU A 1 343 ? 63.550 -29.739 1.167 1.00 74.75 343 GLU A C 1
ATOM 2795 O O . GLU A 1 343 ? 62.918 -28.951 1.874 1.00 74.75 343 GLU A O 1
ATOM 2800 N N . LYS A 1 344 ? 63.982 -30.912 1.650 1.00 74.88 344 LYS A N 1
ATOM 2801 C CA . LYS A 1 344 ? 63.753 -31.322 3.045 1.00 74.88 344 LYS A CA 1
ATOM 2802 C C . LYS A 1 344 ? 64.486 -30.441 4.056 1.00 74.88 344 LYS A C 1
ATOM 2804 O O . LYS A 1 344 ? 63.948 -30.197 5.128 1.00 74.88 344 LYS A O 1
ATOM 2809 N N . ALA A 1 345 ? 65.679 -29.949 3.729 1.00 70.38 345 ALA A N 1
ATOM 2810 C CA . ALA A 1 345 ? 66.421 -29.037 4.597 1.00 70.38 345 ALA A CA 1
ATOM 2811 C C . ALA A 1 345 ? 65.839 -27.611 4.606 1.00 70.38 345 ALA A C 1
ATOM 2813 O O . ALA A 1 345 ? 65.995 -26.898 5.594 1.00 70.38 345 ALA A O 1
ATOM 2814 N N . SER A 1 346 ? 65.168 -27.186 3.530 1.00 62.72 346 SER A N 1
ATOM 2815 C CA . SER A 1 346 ? 64.496 -25.883 3.456 1.00 62.72 346 SER A CA 1
ATOM 2816 C C . SER A 1 346 ? 63.084 -25.870 4.050 1.00 62.72 346 SER A C 1
ATOM 2818 O O . SER A 1 346 ? 62.533 -24.790 4.234 1.00 62.72 346 SER A O 1
ATOM 2820 N N . GLY A 1 347 ? 62.501 -27.040 4.333 1.00 58.38 347 GLY A N 1
ATOM 2821 C CA . GLY A 1 347 ? 61.178 -27.182 4.953 1.00 58.38 347 GLY A CA 1
ATOM 2822 C C . GLY A 1 347 ? 61.168 -27.129 6.488 1.00 58.38 347 GLY A C 1
ATOM 2823 O O . GLY A 1 347 ? 60.101 -26.952 7.064 1.00 58.38 347 GLY A O 1
ATOM 2824 N N . ASP A 1 348 ? 62.332 -27.244 7.139 1.00 56.22 348 ASP A N 1
ATOM 2825 C CA . ASP A 1 348 ? 62.504 -27.123 8.598 1.00 56.22 348 ASP A CA 1
ATOM 2826 C C . ASP A 1 348 ? 63.118 -25.753 8.968 1.00 56.22 348 ASP A C 1
ATOM 2828 O O . ASP A 1 348 ? 64.215 -25.660 9.531 1.00 56.22 348 ASP A O 1
ATOM 2832 N N . LYS A 1 349 ? 62.417 -24.664 8.625 1.00 48.91 349 LYS A N 1
ATOM 2833 C CA . LYS A 1 349 ? 62.620 -23.330 9.214 1.00 48.91 349 LYS A CA 1
ATOM 2834 C C . LYS A 1 349 ? 61.313 -22.589 9.427 1.00 48.91 349 LYS A C 1
ATOM 2836 O O . LYS A 1 349 ? 60.495 -22.566 8.484 1.00 48.91 349 LYS A O 1
#

Sequence (349 aa):
MATKVAPELLKDVCAEHNLTHVKTEEKNPLPSAEDVQQERHHLEHLQNVEAFNAGQLQHTRTKERVMLPDSSMLLEEKNRERHLNNISEFLRTELRPTEPLEKVVLPDIITIAQEKTEEELKSGIEQFDKDQLRPQKTEEKNPLPDKDDIVKEKQEQEVKKEIVSFPRSKLRRANTEEKISLPSSEAIQQEKREVNIRKSLTEFEKGNLKHVKTEEKNPLPDATVIGLEKKEKEFRLSIHEFDKAQLAPIETQEKNPLPPQEVIGQEKKEVELRSEISDFDKSKLSHADTQEKNPLPPAEAIQMEKKIEQHIKGIENFKKDDLKHAETQIRERLPSKEDIALEKASGDK

InterPro domains:
  IPR001152 Beta-thymosin [PF01290] (18-42)
  IPR001152 Beta-thymosin [PF01290] (124-156)
  IPR001152 Beta-thymosin [PF01290] (161-193)
  IPR001152 Beta-thymosin [PF01290] (201-231)
  IPR001152 Beta-thymosin [PF01290] (239-269)
  IPR001152 Beta-thymosin [PF01290] (275-307)
  IPR001152 Beta-thymosin [PF01290] (315-345)
  IPR001152 Beta-thymosin [SM00152] (16-44)
  IPR001152 Beta-thymosin [SM00152] (46-82)
  IPR001152 Beta-thymosin [SM00152] (84-120)
  IPR001152 Beta-thymosin [SM00152] (122-158)
  IPR001152 Beta-thymosin [SM00152] (160-196)
  IPR001152 Beta-thymosin [SM00152] (198-234)
  IPR001152 Beta-thymosin [SM00152] (238-272)
  IPR001152 Beta-thymosin [SM00152] (274-310)
  IPR001152 Beta-thymosin [SM00152] (312-348)
  IPR038386 Beta-thymosin superfamily [G3DSA:1.20.5.520] (15-42)
  IPR038386 Beta-thymosin superfamily [G3DSA:1.20.5.520] (44-79)
  IPR038386 Beta-thymosin superfamily [G3DSA:1.20.5.520] (82-117)
  IPR038386 Beta-thymosin superfamily [G3DSA:1.20.5.520] (120-156)

Foldseek 3Di:
DPDDDDVVVVCVVPDDDPDPDDDDDPPPDDDDPVNVVVVVVVVVVVVCVVVDDPVPDDDDDDDDPPDDDDPVRVVVVVVVVVVVVCVVPDDPVPDDDDDDPDPPPDPDPVVVVVVVVVVVVVVCVVPDDPVPDDDDDDDPPPDDQDPVSVVVVVVVVVVVVCVVPPDPVPDDDDDDPDPPDDDDPVRVVVVVVVVVVVVCVVVDDPVPDDDDDDDDDPDDDDPVNVVVVVVVVVVVVCVVPDDPVPDDDDDDDPPPPDDPVVVVVVVVVVVVVVVCVVPDDPVPDDDDDDDDPPDDDDPVVVVVVVVVVVVVVCVVPDDPVPDDDDPDPDPPDDQDPVNVVVVVVVVPD

Radius of gyration: 54.12 Å; chains: 1; bounding box: 107×136×116 Å

pLDDT: mean 80.61, std 11.04, range [42.41, 96.19]

Organism: Magallana gigas (NCBI:txid29159)

Secondary structure (DSSP, 8-state):
------HHHHHHHTS-------------PPPPHHHHHHHHHHHHHHHHHHT--GGGS---------PPPPHHHHHHHHHHHHHHHHHHT--GGGSPP--------PPPHHHHHHHHHHHHHHHHHHT--GGGS---------PPP-HHHHHHHHHHHHHHHHHHH--GGGSPPP------PPPPHHHHHHHHHHHHHHHHHHS--GGGS---------PPPPHHHHHHHHHHHHHHHHHHT--GGGSPP-------PPPPHHHHHHHHHHHHHHHHHHT--GGGSPP-------PPPPHHHHHHHHHHHHHHHHHHT--GGGS----------PPPHHHHHHHHHHS--